Protein AF-0000000085146253 (afdb_homodimer)

InterPro domains:
  IPR004313 Acireductone dioxygenase ARD family [PF03079] (3-156)
  IPR004313 Acireductone dioxygenase ARD family [PTHR23418] (1-176)
  IPR004313 Acireductone dioxygenase ARD family [cd02232] (45-156)
  IPR011051 RmlC-like cupin domain superfamily [SSF51182] (4-164)
  IPR014710 RmlC-like jelly roll fold [G3DSA:2.60.120.10] (1-177)
  IPR027496 Acireductone dioxygenase, eukaryotes [MF_03154] (2-166)

Structure (mmCIF, N/CA/C/O backbone):
data_AF-0000000085146253-model_v1
#
loop_
_entity.id
_entity.type
_entity.pdbx_description
1 polymer 'Acireductone dioxygenase'
#
loop_
_atom_site.group_PDB
_atom_site.id
_atom_site.type_symbol
_atom_site.label_atom_id
_atom_site.label_alt_id
_atom_site.label_comp_id
_atom_site.label_asym_id
_atom_site.label_entity_id
_atom_site.label_seq_id
_atom_site.pdbx_PDB_ins_code
_atom_site.Cartn_x
_atom_site.Cartn_y
_atom_site.Cartn_z
_atom_site.occupancy
_atom_site.B_iso_or_equiv
_atom_site.auth_seq_id
_atom_site.auth_comp_id
_atom_site.auth_asym_id
_atom_site.auth_atom_id
_atom_site.pdbx_PDB_model_num
ATOM 1 N N . MET A 1 1 ? 8.477 6.461 15.703 1 86.81 1 MET A N 1
ATOM 2 C CA . MET A 1 1 ? 7.074 6.75 15.992 1 86.81 1 MET A CA 1
ATOM 3 C C . MET A 1 1 ? 6.781 8.234 15.836 1 86.81 1 MET A C 1
ATOM 5 O O . MET A 1 1 ? 7.684 9.07 15.961 1 86.81 1 MET A O 1
ATOM 9 N N . ILE A 1 2 ? 5.543 8.602 15.57 1 93.88 2 ILE A N 1
ATOM 10 C CA . ILE A 1 2 ? 5.102 9.969 15.336 1 93.88 2 ILE A CA 1
ATOM 11 C C . ILE A 1 2 ? 5.363 10.812 16.578 1 93.88 2 ILE A C 1
ATOM 13 O O . ILE A 1 2 ? 5.148 10.352 17.703 1 93.88 2 ILE A O 1
ATOM 17 N N . GLU A 1 3 ? 5.953 12 16.469 1 96.88 3 GLU A N 1
ATOM 18 C CA . GLU A 1 3 ? 6.141 12.969 17.547 1 96.88 3 GLU A CA 1
ATOM 19 C C . GLU A 1 3 ? 5.133 14.109 17.453 1 96.88 3 GLU A C 1
ATOM 21 O O . GLU A 1 3 ? 4.977 14.719 16.391 1 96.88 3 GLU A O 1
ATOM 26 N N . ILE A 1 4 ? 4.457 14.367 18.578 1 98.19 4 ILE A N 1
ATOM 27 C CA . ILE A 1 4 ? 3.445 15.422 18.609 1 98.19 4 ILE A CA 1
ATOM 28 C C . ILE A 1 4 ? 3.73 16.375 19.766 1 98.19 4 ILE A C 1
ATOM 30 O O . ILE A 1 4 ? 3.852 15.945 20.922 1 98.19 4 ILE A O 1
ATOM 34 N N . TYR A 1 5 ? 3.912 17.609 19.484 1 98.69 5 TYR A N 1
ATOM 35 C CA . TYR A 1 5 ? 4.219 18.609 20.5 1 98.69 5 TYR A CA 1
ATOM 36 C C . TYR A 1 5 ? 3.713 19.984 20.078 1 98.69 5 TYR A C 1
ATOM 38 O O . TYR A 1 5 ? 3.301 20.188 18.938 1 98.69 5 TYR A O 1
ATOM 46 N N . VAL A 1 6 ? 3.703 20.922 21 1 98.69 6 VAL A N 1
ATOM 47 C CA . VAL A 1 6 ? 3.295 22.297 20.703 1 98.69 6 VAL A CA 1
ATOM 48 C C . VAL A 1 6 ? 4.41 23.031 19.953 1 98.69 6 VAL A C 1
ATOM 50 O O . VAL A 1 6 ? 5.582 22.938 20.344 1 98.69 6 VAL A O 1
ATOM 53 N N . HIS A 1 7 ? 4.105 23.594 18.844 1 98.62 7 HIS A N 1
ATOM 54 C CA . HIS A 1 7 ? 5.035 24.359 18.031 1 98.62 7 HIS A CA 1
ATOM 55 C C . HIS A 1 7 ? 5.516 25.609 18.781 1 98.62 7 HIS A C 1
ATOM 57 O O . HIS A 1 7 ? 4.742 26.234 19.5 1 98.62 7 HIS A O 1
ATOM 63 N N . ASP A 1 8 ? 6.754 26.078 18.609 1 98.25 8 ASP A N 1
ATOM 64 C CA . ASP A 1 8 ? 7.324 27.188 19.375 1 98.25 8 ASP A CA 1
ATOM 65 C C . ASP A 1 8 ? 6.977 28.531 18.75 1 98.25 8 ASP A C 1
ATOM 67 O O . ASP A 1 8 ? 7.336 29.578 19.281 1 98.25 8 ASP A O 1
ATOM 71 N N . ASP A 1 9 ? 6.402 28.562 17.625 1 96.88 9 ASP A N 1
ATOM 72 C CA . ASP A 1 9 ? 5.879 29.719 16.906 1 96.88 9 ASP A CA 1
ATOM 73 C C . ASP A 1 9 ? 7 30.688 16.547 1 96.88 9 ASP A C 1
ATOM 75 O O . ASP A 1 9 ? 6.781 31.906 16.484 1 96.88 9 ASP A O 1
ATOM 79 N N . LYS A 1 10 ? 8.219 30.25 16.406 1 95.81 10 LYS A N 1
ATOM 80 C CA . LYS A 1 10 ? 9.312 31.094 15.93 1 95.81 10 LYS A CA 1
ATOM 81 C C . LYS A 1 10 ? 9.32 31.188 14.406 1 95.81 10 LYS A C 1
ATOM 83 O O . LYS A 1 10 ? 9.906 30.344 13.734 1 95.81 10 LYS A O 1
ATOM 88 N N . ASP A 1 11 ? 8.812 32.188 13.883 1 89.06 11 ASP A N 1
ATOM 89 C CA . ASP A 1 11 ? 8.562 32.312 12.453 1 89.06 11 ASP A CA 1
ATOM 90 C C . ASP A 1 11 ? 9.789 32.844 11.727 1 89.06 11 ASP A C 1
ATOM 92 O O . ASP A 1 11 ? 9.828 32.875 10.5 1 89.06 11 ASP A O 1
ATOM 96 N N . ASP A 1 12 ? 10.758 33.344 12.508 1 92.69 12 ASP A N 1
ATOM 97 C CA . ASP A 1 12 ? 11.977 33.875 11.914 1 92.69 12 ASP A CA 1
ATOM 98 C C . ASP A 1 12 ? 12.984 32.75 11.625 1 92.69 12 ASP A C 1
ATOM 100 O O . ASP A 1 12 ? 14.055 33 11.062 1 92.69 12 ASP A O 1
ATOM 104 N N . ILE A 1 13 ? 12.656 31.609 12.023 1 92.56 13 ILE A N 1
ATOM 105 C CA . ILE A 1 13 ? 13.492 30.422 11.82 1 92.56 13 ILE A CA 1
ATOM 106 C C . ILE A 1 13 ? 12.883 29.547 10.727 1 92.56 13 ILE A C 1
ATOM 108 O O . 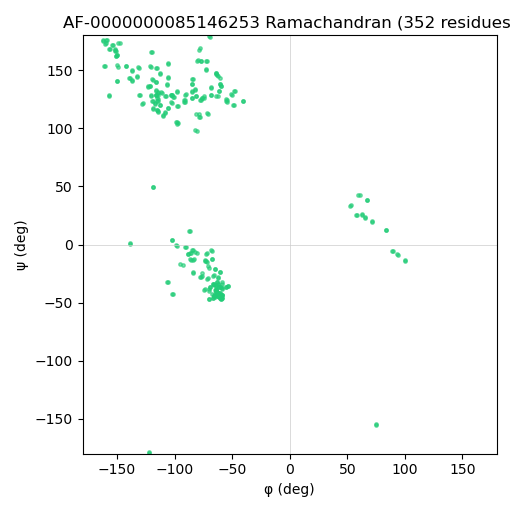ILE A 1 13 ? 11.664 29.469 10.586 1 92.56 13 ILE A O 1
ATOM 112 N N . ASP A 1 14 ? 13.742 28.938 9.938 1 96.94 14 ASP A N 1
ATOM 113 C CA . ASP A 1 14 ? 13.305 28 8.914 1 96.94 14 ASP A CA 1
ATOM 114 C C . ASP A 1 14 ? 12.18 27.109 9.438 1 96.94 14 ASP A C 1
ATOM 116 O O . ASP A 1 14 ? 12.328 26.469 10.477 1 96.94 14 ASP A O 1
ATOM 120 N N . PHE A 1 15 ? 11.016 27.125 8.719 1 97.75 15 PHE A N 1
ATOM 121 C CA . PHE A 1 15 ? 9.844 26.391 9.18 1 97.75 15 PHE A CA 1
ATOM 122 C C . PHE A 1 15 ? 10.078 24.891 9.102 1 97.75 15 PHE A C 1
ATOM 124 O O . PHE A 1 15 ? 9.273 24.094 9.594 1 97.75 15 PHE A O 1
ATOM 131 N N . ARG A 1 16 ? 11.195 24.469 8.57 1 98.12 16 ARG A N 1
ATOM 132 C CA . ARG A 1 16 ? 11.523 23.047 8.445 1 98.12 16 ARG A CA 1
ATOM 133 C C . ARG A 1 16 ? 12.281 22.547 9.672 1 98.12 16 ARG A C 1
ATOM 135 O O . ARG A 1 16 ? 12.633 21.375 9.758 1 98.12 16 ARG A O 1
ATOM 142 N N . GLN A 1 17 ? 12.523 23.453 10.531 1 98.19 17 GLN A N 1
ATOM 143 C CA . GLN A 1 17 ? 13.148 23.062 11.789 1 98.19 17 GLN A CA 1
ATOM 144 C C . GLN A 1 17 ? 12.133 22.438 12.742 1 98.19 17 GLN A C 1
ATOM 146 O O . GLN A 1 17 ? 10.922 22.516 12.5 1 98.19 17 GLN A O 1
ATOM 151 N N . SER A 1 18 ? 12.547 21.844 13.805 1 97.69 18 SER A N 1
ATOM 152 C CA . SER A 1 18 ? 11.68 21.094 14.711 1 97.69 18 SER A CA 1
ATOM 153 C C . SER A 1 18 ? 10.617 22 15.328 1 97.69 18 SER A C 1
ATOM 155 O O . SER A 1 18 ? 9.438 21.625 15.375 1 97.69 18 SER A O 1
ATOM 157 N N . HIS A 1 19 ? 10.992 23.188 15.766 1 98.25 19 HIS A N 1
ATOM 158 C CA . HIS A 1 19 ? 10.141 24.156 16.438 1 98.25 19 HIS A CA 1
ATOM 159 C C . HIS A 1 19 ? 9.438 23.516 17.641 1 98.25 19 HIS A C 1
ATOM 161 O O . HIS A 1 19 ? 8.25 23.766 17.875 1 98.25 19 HIS A O 1
ATOM 167 N N . ASN A 1 20 ? 10.125 22.594 18.281 1 98.19 20 ASN A N 1
ATOM 168 C CA . ASN A 1 20 ? 9.617 21.938 19.484 1 98.19 20 ASN A CA 1
ATOM 169 C C . ASN A 1 20 ? 9.633 22.891 20.672 1 98.19 20 ASN A C 1
ATOM 171 O O . ASN A 1 20 ? 10.695 23.266 21.156 1 98.19 20 ASN A O 1
ATOM 175 N N . SER A 1 21 ? 8.516 23.281 21.188 1 98.25 21 SER A N 1
ATOM 176 C CA . SER A 1 21 ? 8.406 24.219 22.297 1 98.25 21 SER A CA 1
ATOM 177 C C . SER A 1 21 ? 8.805 23.562 23.609 1 98.25 21 SER A C 1
ATOM 179 O O . SER A 1 21 ? 9.016 24.25 24.609 1 98.25 21 SER A O 1
ATOM 181 N N . GLY A 1 22 ? 8.898 22.219 23.625 1 97.88 22 GLY A N 1
ATOM 182 C CA . GLY A 1 22 ? 9.125 21.469 24.859 1 97.88 22 GLY A CA 1
ATOM 183 C C . GLY A 1 22 ? 7.84 21.078 25.562 1 97.88 22 GLY A C 1
ATOM 184 O O . GLY A 1 22 ? 7.867 20.359 26.562 1 97.88 22 GLY A O 1
ATOM 185 N N . VAL A 1 23 ? 6.719 21.531 25.078 1 97.88 23 VAL A N 1
ATOM 186 C CA . VAL A 1 23 ? 5.426 21.219 25.672 1 97.88 23 VAL A CA 1
ATOM 187 C C . VAL A 1 23 ? 4.777 20.047 24.938 1 97.88 23 VAL A C 1
ATOM 189 O O . VAL A 1 23 ? 4.52 20.141 23.734 1 97.88 23 VAL A O 1
ATOM 192 N N . SER A 1 24 ? 4.531 18.984 25.625 1 97.19 24 SER A N 1
ATOM 193 C CA . SER A 1 24 ? 3.891 17.812 25.031 1 97.19 24 SER A CA 1
ATOM 194 C C . SER A 1 24 ? 2.389 18.031 24.875 1 97.19 24 SER A C 1
ATOM 196 O O . SER A 1 24 ? 1.812 18.922 25.484 1 97.19 24 SER A O 1
ATOM 198 N N . VAL A 1 25 ? 1.849 17.328 24.047 1 97.75 25 VAL A N 1
ATOM 199 C CA . VAL A 1 25 ? 0.403 17.312 23.844 1 97.75 25 VAL A CA 1
ATOM 200 C C . VAL A 1 25 ? -0.177 16 24.375 1 97.75 25 VAL A C 1
ATOM 202 O O . VAL A 1 25 ? 0.27 14.914 24 1 97.75 25 VAL A O 1
ATOM 205 N N . SER A 1 26 ? -1.157 16.062 25.203 1 96.38 26 SER A N 1
ATOM 206 C CA . SER A 1 26 ? -1.734 14.859 25.781 1 96.38 26 SER A CA 1
ATOM 207 C C . SER A 1 26 ? -2.555 14.086 24.766 1 96.38 26 SER A C 1
ATOM 209 O O . SER A 1 26 ? -3.096 14.664 23.828 1 96.38 26 SER A O 1
ATOM 211 N N . PRO A 1 27 ? -2.621 12.75 24.953 1 95.56 27 PRO A N 1
ATOM 212 C CA . PRO A 1 27 ? -3.484 11.961 24.078 1 95.56 27 PRO A CA 1
ATOM 213 C C . PRO A 1 27 ? -4.93 12.453 24.062 1 95.56 27 PRO A C 1
ATOM 215 O O . PRO A 1 27 ? -5.602 12.391 23.031 1 95.56 27 PRO A O 1
ATOM 218 N N . GLU A 1 28 ? -5.387 12.898 25.219 1 96 28 GLU A N 1
ATOM 219 C CA . GLU A 1 28 ? -6.75 13.414 25.312 1 96 28 GLU A CA 1
ATOM 220 C C . GLU A 1 28 ? -6.938 14.633 24.406 1 96 28 GLU A C 1
ATOM 222 O O . GLU A 1 28 ? -7.969 14.766 23.75 1 96 28 GLU A O 1
ATOM 227 N N . ARG A 1 29 ? -5.965 15.523 24.422 1 96.69 29 ARG A N 1
ATOM 228 C CA . ARG A 1 29 ? -6.012 16.719 23.578 1 96.69 29 ARG A CA 1
ATOM 229 C C . ARG A 1 29 ? -5.996 16.344 22.094 1 96.69 29 ARG A C 1
ATOM 231 O O . ARG A 1 29 ? -6.754 16.906 21.297 1 96.69 29 ARG A O 1
ATOM 238 N N . ILE A 1 30 ? -5.195 15.375 21.75 1 96.5 30 ILE A N 1
ATOM 239 C CA . ILE A 1 30 ? -5.102 14.898 20.391 1 96.5 30 ILE A CA 1
ATOM 240 C C . ILE A 1 30 ? -6.457 14.344 19.938 1 96.5 30 ILE A C 1
ATOM 242 O O . ILE A 1 30 ? -6.957 14.711 18.875 1 96.5 30 ILE A O 1
ATOM 246 N N . THR A 1 31 ? -7.047 13.602 20.781 1 95.69 31 THR A N 1
ATOM 247 C CA . THR A 1 31 ? -8.336 12.992 20.484 1 95.69 31 THR A CA 1
ATOM 248 C C . THR A 1 31 ? -9.43 14.055 20.375 1 95.69 31 THR A C 1
ATOM 250 O O . THR A 1 31 ? -10.281 13.992 19.484 1 95.69 31 THR A O 1
ATOM 253 N N . LYS A 1 32 ? -9.383 14.969 21.266 1 96.5 32 LYS A N 1
ATOM 254 C CA . LYS A 1 32 ? -10.367 16.047 21.281 1 96.5 32 LYS A CA 1
ATOM 255 C C . LYS A 1 32 ? -10.328 16.828 19.969 1 96.5 32 LYS A C 1
ATOM 257 O O . LYS A 1 32 ? -11.367 17.281 19.484 1 96.5 32 LYS A O 1
ATOM 262 N N . LEU A 1 33 ? -9.188 16.953 19.391 1 97.5 33 LEU A N 1
ATOM 263 C CA . LEU A 1 33 ? -9.016 17.703 18.156 1 97.5 33 LEU A CA 1
ATOM 264 C C . LEU A 1 33 ? -9.422 16.859 16.953 1 97.5 33 LEU A C 1
ATOM 266 O O . LEU A 1 33 ? -9.43 17.359 15.82 1 97.5 33 LEU A O 1
ATOM 270 N N . GLY A 1 34 ? -9.711 15.586 17.156 1 97 34 GLY A N 1
ATOM 271 C CA . GLY A 1 34 ? -10.133 14.703 16.078 1 97 34 GLY A CA 1
ATOM 272 C C . GLY A 1 34 ? -8.977 14.117 15.305 1 97 34 GLY A C 1
ATOM 273 O O . GLY A 1 34 ? -9.172 13.586 14.203 1 97 34 GLY A O 1
ATOM 274 N N . ILE A 1 35 ? -7.82 14.266 15.836 1 97.25 35 ILE A N 1
ATOM 275 C CA . ILE A 1 35 ? -6.621 13.766 15.18 1 97.25 35 ILE A CA 1
ATOM 276 C C . ILE A 1 35 ? -6.422 12.289 15.523 1 97.25 35 ILE A C 1
ATOM 278 O O . ILE A 1 35 ? -6.582 11.883 16.672 1 97.25 35 ILE A O 1
ATOM 282 N N . ILE A 1 36 ? -6.168 11.492 14.555 1 96.19 36 ILE A N 1
ATOM 283 C CA . ILE A 1 36 ? -5.789 10.094 14.742 1 96.19 36 ILE A CA 1
ATOM 284 C C . ILE A 1 36 ? -4.348 9.883 14.297 1 96.19 36 ILE A C 1
ATOM 286 O O . ILE A 1 36 ? -3.988 10.211 13.164 1 96.19 36 ILE A O 1
ATOM 290 N N . ALA A 1 37 ? -3.535 9.461 15.195 1 96.5 37 ALA A N 1
ATOM 291 C CA . ALA A 1 37 ? -2.123 9.203 14.922 1 96.5 37 ALA A CA 1
ATOM 292 C C . ALA A 1 37 ? -1.751 7.762 15.258 1 96.5 37 ALA A C 1
ATOM 294 O O . ALA A 1 37 ? -2.205 7.215 16.266 1 96.5 37 ALA A O 1
ATOM 295 N N . GLY A 1 38 ? -0.975 7.133 14.352 1 94.5 38 GLY A N 1
ATOM 296 C CA . GLY A 1 38 ? -0.549 5.766 14.602 1 94.5 38 GLY A CA 1
ATOM 297 C C . GLY A 1 38 ? 0.709 5.383 13.844 1 94.5 38 GLY A C 1
ATOM 298 O O . GLY A 1 38 ? 1.233 6.18 13.062 1 94.5 38 GLY A O 1
ATOM 299 N N . HIS A 1 39 ? 1.275 4.262 14.195 1 95.94 39 HIS A N 1
ATOM 300 C CA . HIS A 1 39 ? 2.418 3.662 13.508 1 95.94 39 HIS A CA 1
ATOM 301 C C . HIS A 1 39 ? 2.066 2.289 12.945 1 95.94 39 HIS A C 1
ATOM 303 O O . HIS A 1 39 ? 1.653 1.396 13.695 1 95.94 39 HIS A O 1
ATOM 309 N N . TYR A 1 40 ? 2.141 2.232 11.68 1 92.94 40 TYR A N 1
ATOM 310 C CA . TYR A 1 40 ? 1.808 0.989 10.992 1 92.94 40 TYR A CA 1
ATOM 311 C C . TYR A 1 40 ? 3.033 0.402 10.305 1 92.94 40 TYR A C 1
ATOM 313 O O . TYR A 1 40 ? 3.697 1.083 9.516 1 92.94 40 TYR A O 1
ATOM 321 N N . ARG A 1 41 ? 3.303 -0.859 10.5 1 84.38 41 ARG A N 1
ATOM 322 C CA . ARG A 1 41 ? 4.52 -1.499 10.016 1 84.38 41 ARG A CA 1
ATOM 323 C C . ARG A 1 41 ? 4.367 -1.938 8.562 1 84.38 41 ARG A C 1
ATOM 325 O O . ARG A 1 41 ? 5.359 -2.133 7.855 1 84.38 41 ARG A O 1
ATOM 332 N N . SER A 1 42 ? 3.066 -2.111 8.25 1 87.5 42 SER A N 1
ATOM 333 C CA . SER A 1 42 ? 2.854 -2.648 6.906 1 87.5 42 SER A CA 1
ATOM 334 C C . SER A 1 42 ? 1.706 -1.932 6.203 1 87.5 42 SER A C 1
ATOM 336 O O . SER A 1 42 ? 0.762 -1.474 6.848 1 87.5 42 SER A O 1
ATOM 338 N N . ILE A 1 43 ? 1.854 -1.887 4.91 1 91.38 43 ILE A N 1
ATOM 339 C CA . ILE A 1 43 ? 0.808 -1.287 4.09 1 91.38 43 ILE A CA 1
ATOM 340 C C . ILE A 1 43 ? -0.5 -2.051 4.281 1 91.38 43 ILE A C 1
ATOM 342 O O . ILE A 1 43 ? -1.584 -1.499 4.074 1 91.38 43 ILE A O 1
ATOM 346 N N . CYS A 1 44 ? -0.426 -3.285 4.684 1 91.75 44 CYS A N 1
ATOM 347 C CA . CYS A 1 44 ? -1.622 -4.094 4.891 1 91.75 44 CYS A CA 1
ATOM 348 C C . CYS A 1 44 ? -2.477 -3.525 6.016 1 91.75 44 CYS A C 1
ATOM 350 O O . CYS A 1 44 ? -3.705 -3.52 5.93 1 91.75 44 CYS A O 1
ATOM 352 N N . GLU A 1 45 ? -1.788 -3.082 7.059 1 92.56 45 GLU A N 1
ATOM 353 C CA . GLU A 1 45 ? -2.52 -2.451 8.156 1 92.56 45 GLU A CA 1
ATOM 354 C C . GLU A 1 45 ? -3.193 -1.161 7.695 1 92.56 45 GLU A C 1
ATOM 356 O O . GLU A 1 45 ? -4.324 -0.872 8.086 1 92.56 45 GLU A O 1
ATOM 361 N N . VAL A 1 46 ? -2.5 -0.425 6.867 1 93.88 46 VAL A N 1
ATOM 362 C CA . VAL A 1 46 ? -3.033 0.82 6.324 1 93.88 46 VAL A CA 1
ATOM 363 C C . VAL A 1 46 ? -4.234 0.521 5.43 1 93.88 46 VAL A C 1
ATOM 365 O O . VAL A 1 46 ? -5.258 1.205 5.504 1 93.88 46 VAL A O 1
ATOM 368 N N . ASN A 1 47 ? -4.086 -0.48 4.613 1 91.69 47 ASN A N 1
ATOM 369 C CA . ASN A 1 47 ? -5.184 -0.882 3.742 1 91.69 47 ASN A CA 1
ATOM 370 C C . ASN A 1 47 ? -6.414 -1.306 4.543 1 91.69 47 ASN A C 1
ATOM 372 O O . ASN A 1 47 ? -7.543 -1.017 4.152 1 91.69 47 ASN A O 1
ATOM 376 N N . ASN A 1 48 ? -6.195 -2.043 5.605 1 90.25 48 ASN A N 1
ATOM 377 C CA . ASN A 1 48 ? -7.301 -2.43 6.473 1 90.25 48 ASN A CA 1
ATOM 378 C C . ASN A 1 48 ? -8.016 -1.21 7.047 1 90.25 48 ASN A C 1
ATOM 380 O O . ASN A 1 48 ? -9.25 -1.146 7.039 1 90.25 48 ASN A O 1
ATOM 384 N N . LEU A 1 49 ? -7.234 -0.299 7.531 1 92.5 49 LEU A N 1
ATOM 385 C CA . LEU A 1 49 ? -7.789 0.946 8.055 1 92.5 49 LEU A CA 1
ATOM 386 C C . LEU A 1 49 ? -8.57 1.689 6.973 1 92.5 49 LEU A C 1
ATOM 388 O O . LEU A 1 49 ? -9.656 2.207 7.23 1 92.5 49 LEU A O 1
ATOM 392 N N . ALA A 1 50 ? -7.996 1.785 5.766 1 90.56 50 ALA A N 1
ATOM 393 C CA . ALA A 1 50 ? -8.625 2.467 4.641 1 90.56 50 ALA A CA 1
ATOM 394 C C . ALA A 1 50 ? -9.977 1.845 4.309 1 90.56 50 ALA A C 1
ATOM 396 O O . ALA A 1 50 ? -10.953 2.559 4.051 1 90.56 50 ALA A O 1
ATOM 397 N N . SER A 1 51 ? -9.984 0.555 4.324 1 88.06 51 SER A N 1
ATOM 398 C CA . SER A 1 51 ? -11.234 -0.149 4.055 1 88.06 51 SER A CA 1
ATOM 399 C C . SER A 1 51 ? -12.273 0.135 5.129 1 88.06 51 SER A C 1
ATOM 401 O O . SER A 1 51 ? -13.438 0.409 4.82 1 88.06 51 SER A O 1
ATOM 403 N N . GLU A 1 52 ? -11.859 0.118 6.371 1 90.75 52 GLU A N 1
ATOM 404 C CA . GLU A 1 52 ? -12.75 0.355 7.504 1 90.75 52 GLU A CA 1
ATOM 405 C C . GLU A 1 52 ? -13.352 1.758 7.449 1 90.75 52 GLU A C 1
ATOM 407 O O . GLU A 1 52 ? -14.508 1.96 7.828 1 90.75 52 GLU A O 1
ATOM 412 N N . ARG A 1 53 ? -12.57 2.711 6.941 1 91.81 53 ARG A N 1
ATOM 413 C CA . ARG A 1 53 ? -13 4.105 6.945 1 91.81 53 ARG A CA 1
ATOM 414 C C . ARG A 1 53 ? -13.5 4.527 5.566 1 91.81 53 ARG A C 1
ATOM 416 O O . ARG A 1 53 ? -13.742 5.711 5.324 1 91.81 53 ARG A O 1
ATOM 423 N N . ASN A 1 54 ? -13.539 3.553 4.633 1 90.25 54 ASN A N 1
ATOM 424 C CA . ASN A 1 54 ? -14.125 3.73 3.309 1 90.25 54 ASN A CA 1
ATOM 425 C C . ASN A 1 54 ? -13.32 4.723 2.473 1 90.25 54 ASN A C 1
ATOM 427 O O . ASN A 1 54 ? -13.891 5.609 1.834 1 90.25 54 ASN A O 1
ATOM 431 N N . TYR A 1 55 ? -11.977 4.652 2.629 1 89.88 55 TYR A N 1
ATOM 432 C CA . TYR A 1 55 ? -11.125 5.363 1.686 1 89.88 55 TYR A CA 1
ATOM 433 C C . TYR A 1 55 ? -11.086 4.652 0.339 1 89.88 55 TYR A C 1
ATOM 435 O O . TYR A 1 55 ? -10.688 3.488 0.257 1 89.88 55 TYR A O 1
ATOM 443 N N . LYS A 1 56 ? -11.383 5.328 -0.727 1 83.88 56 LYS A N 1
ATOM 444 C CA . LYS A 1 56 ? -11.586 4.688 -2.023 1 83.88 56 LYS A CA 1
ATOM 445 C C . LYS A 1 56 ? -10.391 4.93 -2.947 1 83.88 56 LYS A C 1
ATOM 447 O O . LYS A 1 56 ? -10.133 4.133 -3.852 1 83.88 56 LYS A O 1
ATOM 452 N N . ASN A 1 57 ? -9.836 6.098 -2.723 1 88.06 57 ASN A N 1
ATOM 453 C CA . ASN A 1 57 ? -8.75 6.488 -3.619 1 88.06 57 ASN A CA 1
ATOM 454 C C . ASN A 1 57 ? -7.449 6.734 -2.855 1 88.06 57 ASN A C 1
ATOM 456 O O . ASN A 1 57 ? -7.473 6.965 -1.645 1 88.06 57 ASN A O 1
ATOM 460 N N . ARG A 1 58 ? -6.395 6.543 -3.551 1 90.94 58 ARG A N 1
ATOM 461 C CA . ARG A 1 58 ? -5.082 6.812 -2.973 1 90.94 58 ARG A CA 1
ATOM 462 C C . ARG A 1 58 ? -4.094 7.258 -4.043 1 90.94 58 ARG A C 1
ATOM 464 O O . ARG A 1 58 ? -4.293 6.992 -5.23 1 90.94 58 ARG A O 1
ATOM 471 N N . ASP A 1 59 ? -3.197 7.969 -3.629 1 90.94 59 ASP A N 1
ATOM 472 C CA . ASP A 1 59 ? -2.037 8.281 -4.461 1 90.94 59 ASP A CA 1
ATOM 473 C C . ASP A 1 59 ? -0.783 8.453 -3.607 1 90.94 59 ASP A C 1
ATOM 475 O O . ASP A 1 59 ? -0.82 8.258 -2.391 1 90.94 59 ASP A O 1
ATOM 479 N N . CYS A 1 60 ? 0.349 8.609 -4.34 1 93.56 60 CYS A N 1
ATOM 480 C CA . CYS A 1 60 ? 1.613 8.836 -3.648 1 93.56 60 CYS A CA 1
ATOM 481 C C . CYS A 1 60 ? 2.182 10.211 -3.99 1 93.56 60 CYS A C 1
ATOM 483 O O . CYS A 1 60 ? 2.145 10.633 -5.148 1 93.56 60 CYS A O 1
ATOM 485 N N . ILE A 1 61 ? 2.568 10.852 -2.986 1 93.12 61 ILE A N 1
ATOM 486 C CA . ILE A 1 61 ? 3.252 12.117 -3.207 1 93.12 61 ILE A CA 1
ATOM 487 C C . ILE A 1 61 ? 4.719 11.992 -2.801 1 93.12 61 ILE A C 1
ATOM 489 O O . ILE A 1 61 ? 5.039 11.359 -1.791 1 93.12 61 ILE A O 1
ATOM 493 N N . THR A 1 62 ? 5.598 12.406 -3.617 1 94.12 62 THR A N 1
ATOM 494 C CA . THR A 1 62 ? 7.023 12.5 -3.326 1 94.12 62 THR A CA 1
ATOM 495 C C . THR A 1 62 ? 7.492 13.953 -3.402 1 94.12 62 THR A C 1
ATOM 497 O O . THR A 1 62 ? 7.305 14.617 -4.422 1 94.12 62 THR A O 1
ATOM 500 N N . LEU A 1 63 ? 8 14.414 -2.355 1 96.25 63 LEU A N 1
ATOM 501 C CA . LEU A 1 63 ? 8.578 15.75 -2.33 1 96.25 63 LEU A CA 1
ATOM 502 C C . LEU A 1 63 ? 10.078 15.695 -2.082 1 96.25 63 LEU A C 1
ATOM 504 O O . LEU A 1 63 ? 10.523 15.148 -1.071 1 96.25 63 LEU A O 1
ATOM 508 N N . ASN A 1 64 ? 10.789 16.078 -2.939 1 96.31 64 ASN A N 1
ATOM 509 C CA . ASN A 1 64 ? 12.234 16.281 -2.855 1 96.31 64 ASN A CA 1
ATOM 510 C C . ASN A 1 64 ? 12.727 17.25 -3.936 1 96.31 64 ASN A C 1
ATOM 512 O O . ASN A 1 64 ? 11.945 17.688 -4.777 1 96.31 64 ASN A O 1
ATOM 516 N N . VAL A 1 65 ? 13.945 17.547 -3.898 1 94.81 65 VAL A N 1
ATOM 517 C CA . VAL A 1 65 ? 14.484 18.516 -4.832 1 94.81 65 VAL A CA 1
ATOM 518 C C . VAL A 1 65 ? 14.406 17.984 -6.258 1 94.81 65 VAL A C 1
ATOM 520 O O . VAL A 1 65 ? 14.141 18.734 -7.199 1 94.81 65 VAL A O 1
ATOM 523 N N . GLU A 1 66 ? 14.57 16.688 -6.453 1 93.25 66 GLU A N 1
ATOM 524 C CA . GLU A 1 66 ? 14.555 16.078 -7.777 1 93.25 66 GLU A CA 1
ATOM 525 C C . GLU A 1 66 ? 13.18 16.203 -8.43 1 93.25 66 GLU A C 1
ATOM 527 O O . GLU A 1 66 ? 13.078 16.391 -9.641 1 93.25 66 GLU A O 1
ATOM 532 N N . THR A 1 67 ? 12.148 16.047 -7.629 1 91.62 67 THR A N 1
ATOM 533 C CA . THR A 1 67 ? 10.789 16.141 -8.148 1 91.62 67 THR A CA 1
ATOM 534 C C . THR A 1 67 ? 10.469 17.562 -8.602 1 91.62 67 THR A C 1
ATOM 536 O O . THR A 1 67 ? 9.477 17.797 -9.289 1 91.62 67 THR A O 1
ATOM 539 N N . PHE A 1 68 ? 11.328 18.438 -8.227 1 93.06 68 PHE A N 1
ATOM 540 C CA . PHE A 1 68 ? 11.141 19.828 -8.602 1 93.06 68 PHE A CA 1
ATOM 541 C C . PHE A 1 68 ? 12.305 20.328 -9.453 1 93.06 68 PHE A C 1
ATOM 543 O O . PHE A 1 68 ? 12.883 21.375 -9.18 1 93.06 68 PHE A O 1
ATOM 550 N N . ASN A 1 69 ? 12.641 19.531 -10.484 1 91.62 69 ASN A N 1
ATOM 551 C CA . ASN A 1 69 ? 13.641 19.828 -11.5 1 91.62 69 ASN A CA 1
ATOM 552 C C . ASN A 1 69 ? 15.008 20.078 -10.883 1 91.62 69 ASN A C 1
ATOM 554 O O . ASN A 1 69 ? 15.773 20.922 -11.375 1 91.62 69 ASN A O 1
ATOM 558 N N . ASN A 1 70 ? 15.211 19.531 -9.766 1 91.75 70 ASN A N 1
ATOM 559 C CA . ASN A 1 70 ? 16.484 19.641 -9.055 1 91.75 70 ASN A CA 1
ATOM 560 C C . ASN A 1 70 ? 16.766 21.078 -8.625 1 91.75 70 ASN A C 1
ATOM 562 O O . ASN A 1 70 ? 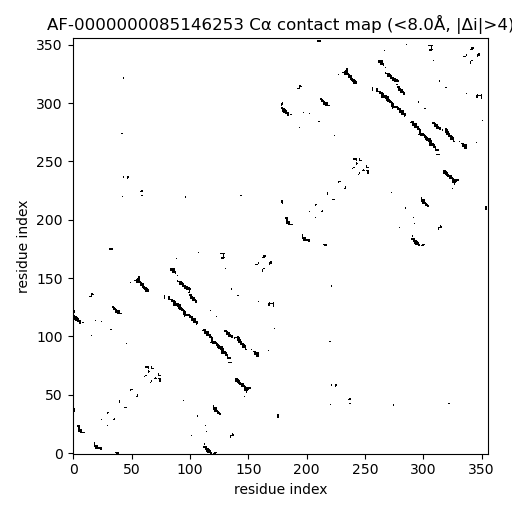17.922 21.5 -8.586 1 91.75 70 ASN A O 1
ATOM 566 N N . GLU A 1 71 ? 15.734 21.875 -8.5 1 93.19 71 GLU A N 1
ATOM 567 C CA . GLU A 1 71 ? 15.852 23.25 -8.031 1 93.19 71 GLU A CA 1
ATOM 568 C C . GLU A 1 71 ? 15.258 23.422 -6.637 1 93.19 71 GLU A C 1
ATOM 570 O O . GLU A 1 71 ? 14.039 23.391 -6.469 1 93.19 71 GLU A O 1
ATOM 575 N N . GLU A 1 72 ? 16.078 23.641 -5.738 1 93.12 72 GLU A N 1
ATOM 576 C CA . GLU A 1 72 ? 15.656 23.797 -4.348 1 93.12 72 GLU A CA 1
ATOM 577 C C . GLU A 1 72 ? 14.664 24.938 -4.191 1 93.12 72 GLU A C 1
ATOM 579 O O . GLU A 1 72 ? 13.742 24.859 -3.379 1 93.12 72 GLU A O 1
ATOM 584 N N . ALA A 1 73 ? 14.891 25.969 -4.941 1 94.81 73 ALA A N 1
ATOM 585 C CA . ALA A 1 73 ? 14.008 27.125 -4.867 1 94.81 73 ALA A CA 1
ATOM 586 C C . ALA A 1 73 ? 12.578 26.766 -5.234 1 94.81 73 ALA A C 1
ATOM 588 O O . ALA A 1 73 ? 11.625 27.297 -4.656 1 94.81 73 ALA A O 1
ATOM 589 N N . GLN A 1 74 ? 12.438 25.906 -6.156 1 95.75 74 GLN A N 1
ATOM 590 C CA . GLN A 1 74 ? 11.102 25.469 -6.559 1 95.75 74 GLN A CA 1
ATOM 591 C C . GLN A 1 74 ? 10.453 24.609 -5.469 1 95.75 74 GLN A C 1
ATOM 593 O O . GLN A 1 74 ? 9.25 24.734 -5.219 1 95.75 74 GLN A O 1
ATOM 598 N N . LEU A 1 75 ? 11.242 23.797 -4.852 1 96.69 75 LEU A N 1
ATOM 599 C CA . LEU A 1 75 ? 10.75 23.016 -3.725 1 96.69 75 LEU A CA 1
ATOM 600 C C . LEU A 1 75 ? 10.289 23.938 -2.594 1 96.69 75 LEU A C 1
ATOM 602 O O . LEU A 1 75 ? 9.188 23.766 -2.061 1 96.69 75 LEU A O 1
ATOM 606 N N . LEU A 1 76 ? 11.102 24.922 -2.314 1 95.88 76 LEU A N 1
ATOM 607 C CA . LEU A 1 76 ? 10.781 25.844 -1.234 1 95.88 76 LEU A CA 1
ATOM 608 C C . LEU A 1 76 ? 9.516 26.625 -1.553 1 95.88 76 LEU A C 1
ATOM 610 O O . LEU A 1 76 ? 8.703 26.891 -0.663 1 95.88 76 LEU A O 1
ATOM 614 N N . ALA A 1 77 ? 9.344 27.016 -2.783 1 96.62 77 ALA A N 1
ATOM 615 C CA . ALA A 1 77 ? 8.125 27.703 -3.197 1 96.62 77 ALA A CA 1
ATOM 616 C C . ALA A 1 77 ? 6.895 26.844 -2.945 1 96.62 77 ALA A C 1
ATOM 618 O O . ALA A 1 77 ? 5.875 27.328 -2.459 1 96.62 77 ALA A O 1
ATOM 619 N N . LYS A 1 78 ? 6.973 25.609 -3.312 1 96.25 78 LYS A N 1
ATOM 620 C CA . LYS A 1 78 ? 5.871 24.672 -3.072 1 96.25 78 LYS A CA 1
ATOM 621 C C . LYS A 1 78 ? 5.613 24.5 -1.577 1 96.25 78 LYS A C 1
ATOM 623 O O . LYS A 1 78 ? 4.461 24.5 -1.137 1 96.25 78 LYS A O 1
ATOM 628 N N . LEU A 1 79 ? 6.684 24.406 -0.809 1 97.31 79 LEU A N 1
ATOM 629 C CA . LEU A 1 79 ? 6.539 24.25 0.634 1 97.31 79 LEU A CA 1
ATOM 630 C C . LEU A 1 79 ? 5.875 25.469 1.252 1 97.31 79 LEU A C 1
ATOM 632 O O . LEU A 1 79 ? 5.117 25.344 2.215 1 97.31 79 LEU A O 1
ATOM 636 N N . ASN A 1 80 ? 6.207 26.609 0.696 1 97.12 80 ASN A N 1
ATOM 637 C CA . ASN A 1 80 ? 5.562 27.828 1.183 1 97.12 80 ASN A CA 1
ATOM 638 C C . ASN A 1 80 ? 4.051 27.781 0.982 1 97.12 80 ASN A C 1
ATOM 640 O O . ASN A 1 80 ? 3.291 28.234 1.835 1 97.12 80 ASN A O 1
ATOM 644 N N . ILE A 1 81 ? 3.68 27.219 -0.083 1 96.5 81 ILE A N 1
ATOM 645 C CA . ILE A 1 81 ? 2.252 27.062 -0.344 1 96.5 81 ILE A CA 1
ATOM 646 C C . ILE A 1 81 ? 1.641 26.094 0.668 1 96.5 81 ILE A C 1
ATOM 648 O O . ILE A 1 81 ? 0.604 26.391 1.269 1 96.5 81 ILE A O 1
ATOM 652 N N . PHE A 1 82 ? 2.316 24.984 0.887 1 96.75 82 PHE A N 1
ATOM 653 C CA . PHE A 1 82 ? 1.829 23.969 1.814 1 96.75 82 PHE A CA 1
ATOM 654 C C . PHE A 1 82 ? 1.824 24.5 3.244 1 96.75 82 PHE A C 1
ATOM 656 O O . PHE A 1 82 ? 1.028 24.062 4.074 1 96.75 82 PHE A O 1
ATOM 663 N N . TYR A 1 83 ? 2.705 25.469 3.52 1 97.94 83 TYR A N 1
ATOM 664 C CA . TYR A 1 83 ? 2.889 25.969 4.879 1 97.94 83 TYR A CA 1
ATOM 665 C C . TYR A 1 83 ? 1.918 27.109 5.18 1 97.94 83 TYR A C 1
ATOM 667 O O . TYR A 1 83 ? 1.827 27.562 6.32 1 97.94 83 TYR A O 1
ATOM 675 N N . GLU A 1 84 ? 1.217 27.547 4.137 1 97.69 84 GLU A N 1
ATOM 676 C CA . GLU A 1 84 ? 0.116 28.469 4.383 1 97.69 84 GLU A CA 1
ATOM 677 C C . GLU A 1 84 ? -1.03 27.781 5.121 1 97.69 84 GLU A C 1
ATOM 679 O O . GLU A 1 84 ? -1.434 26.688 4.758 1 97.69 84 GLU A O 1
ATOM 684 N N . GLU A 1 85 ? -1.471 28.375 6.184 1 98.25 85 GLU A N 1
ATOM 685 C CA . GLU A 1 85 ? -2.594 27.844 6.941 1 98.25 85 GLU A CA 1
ATOM 686 C C . GLU A 1 85 ? -3.816 27.641 6.051 1 98.25 85 GLU A C 1
ATOM 688 O O . GLU A 1 85 ? -4.277 28.578 5.398 1 98.25 85 GLU A O 1
ATOM 693 N N . HIS A 1 86 ? -4.328 26.422 6 1 98.31 86 HIS A N 1
ATOM 694 C CA . HIS A 1 86 ? -5.461 26.109 5.137 1 98.31 86 HIS A CA 1
ATOM 695 C C . HIS A 1 86 ? -6.289 24.969 5.719 1 98.31 86 HIS A C 1
ATOM 697 O O . HIS A 1 86 ? -5.918 24.375 6.734 1 98.31 86 HIS A O 1
ATOM 703 N N . LEU A 1 87 ? -7.445 24.734 5.234 1 97.69 87 LEU A N 1
ATOM 704 C CA . LEU A 1 87 ? -8.258 23.562 5.59 1 97.69 87 LEU A CA 1
ATOM 705 C C . LEU A 1 87 ? -8.789 22.875 4.336 1 97.69 87 LEU A C 1
ATOM 707 O O . LEU A 1 87 ? -8.75 23.438 3.244 1 97.69 87 LEU A O 1
ATOM 711 N N . HIS A 1 88 ? -9.039 21.594 4.391 1 95.25 88 HIS A N 1
ATOM 712 C CA . HIS A 1 88 ? -9.734 20.812 3.373 1 95.25 88 HIS A CA 1
ATOM 713 C C . HIS A 1 88 ? -11.148 20.453 3.822 1 95.25 88 HIS A C 1
ATOM 715 O O . HIS A 1 88 ? -11.43 20.422 5.02 1 95.25 88 HIS A O 1
ATOM 721 N N . GLU A 1 89 ? -11.961 20.234 2.885 1 93.56 89 GLU A N 1
ATOM 722 C CA . GLU A 1 89 ? -13.344 19.891 3.186 1 93.56 89 GLU A CA 1
ATOM 723 C C . GLU A 1 89 ? -13.484 18.391 3.486 1 93.56 89 GLU A C 1
ATOM 725 O O . GLU A 1 89 ? -14.523 17.953 3.979 1 93.56 89 GLU A O 1
ATOM 730 N N . ASP A 1 90 ? -12.484 17.656 3.189 1 92.44 90 ASP A N 1
ATOM 731 C CA . ASP A 1 90 ? -12.453 16.234 3.502 1 92.44 90 ASP A CA 1
ATOM 732 C C . ASP A 1 90 ? -11.344 15.914 4.504 1 92.44 90 ASP A C 1
ATOM 734 O O . ASP A 1 90 ? -10.344 16.625 4.578 1 92.44 90 ASP A O 1
ATOM 738 N N . GLU A 1 91 ? -11.609 14.836 5.266 1 92.81 91 GLU A N 1
ATOM 739 C CA . GLU A 1 91 ? -10.547 14.328 6.125 1 92.81 91 GLU A CA 1
ATOM 740 C C . GLU A 1 91 ? -9.344 13.867 5.301 1 92.81 91 GLU A C 1
ATOM 742 O O . GLU A 1 91 ? -9.5 13.445 4.152 1 92.81 91 GLU A O 1
ATOM 747 N N . GLU A 1 92 ? -8.227 14.078 5.855 1 88.44 92 GLU A N 1
ATOM 748 C CA . GLU A 1 92 ? -6.992 13.695 5.176 1 88.44 92 GLU A CA 1
ATOM 749 C C . GLU A 1 92 ? -6.25 12.609 5.953 1 88.44 92 GLU A C 1
ATOM 751 O O . GLU A 1 92 ? -6.086 12.711 7.168 1 88.44 92 GLU A O 1
ATOM 756 N N . ILE A 1 93 ? -5.883 11.547 5.305 1 91.94 93 ILE A N 1
ATOM 757 C CA . ILE A 1 93 ? -5.02 10.508 5.852 1 91.94 93 ILE A CA 1
ATOM 758 C C . ILE A 1 93 ? -3.697 10.477 5.086 1 91.94 93 ILE A C 1
ATOM 760 O O . ILE A 1 93 ? -3.689 10.422 3.854 1 91.94 93 ILE A O 1
ATOM 764 N N . ARG A 1 94 ? -2.633 10.617 5.773 1 96.69 94 ARG A N 1
ATOM 765 C CA . ARG A 1 94 ? -1.286 10.516 5.219 1 96.69 94 ARG A CA 1
ATOM 766 C C . ARG A 1 94 ? -0.501 9.398 5.898 1 96.69 94 ARG A C 1
ATOM 768 O O . ARG A 1 94 ? -0.534 9.266 7.125 1 96.69 94 ARG A O 1
ATOM 775 N N . TYR A 1 95 ? 0.058 8.531 5.133 1 97.25 95 TYR A N 1
ATOM 776 C CA . TYR A 1 95 ? 0.955 7.484 5.602 1 97.25 95 TYR A CA 1
ATOM 777 C C . TYR A 1 95 ? 2.365 7.691 5.062 1 97.25 95 TYR A C 1
ATOM 779 O O . TYR A 1 95 ? 2.59 7.629 3.852 1 97.25 95 TYR A O 1
ATOM 787 N N . CYS A 1 96 ? 3.301 7.973 5.941 1 97.5 96 CYS A N 1
ATOM 788 C CA . CYS A 1 96 ? 4.676 8.234 5.535 1 97.5 96 CYS A CA 1
ATOM 789 C C . CYS A 1 96 ? 5.402 6.938 5.199 1 97.5 96 CYS A C 1
ATOM 791 O O . CYS A 1 96 ? 5.488 6.035 6.035 1 97.5 96 CYS A O 1
ATOM 793 N N . VAL A 1 97 ? 5.918 6.906 4.004 1 95.12 97 VAL A N 1
ATOM 794 C CA . VAL A 1 97 ? 6.594 5.699 3.537 1 95.12 97 VAL A CA 1
ATOM 795 C C . VAL A 1 97 ? 8.109 5.891 3.621 1 95.12 97 VAL A C 1
ATOM 797 O O . VAL A 1 97 ? 8.836 4.973 4.004 1 95.12 97 VAL A O 1
ATOM 800 N N . GLU A 1 98 ? 8.609 7.004 3.25 1 95.25 98 GLU A N 1
ATOM 801 C CA . GLU A 1 98 ? 10.023 7.383 3.299 1 95.25 98 GLU A CA 1
ATOM 802 C C . GLU A 1 98 ? 10.188 8.852 3.682 1 95.25 98 GLU A C 1
ATOM 804 O O . GLU A 1 98 ? 9.305 9.672 3.418 1 95.25 98 GLU A O 1
ATOM 809 N N . GLY A 1 99 ? 11.344 9.117 4.273 1 96.94 99 GLY A N 1
ATOM 810 C CA . GLY A 1 99 ? 11.617 10.5 4.633 1 96.94 99 GLY A CA 1
ATOM 811 C C . GLY A 1 99 ? 10.836 10.961 5.852 1 96.94 99 GLY A C 1
ATOM 812 O O . GLY A 1 99 ? 10.578 10.18 6.766 1 96.94 99 GLY A O 1
ATOM 813 N N . SER A 1 100 ? 10.648 12.328 5.871 1 98.25 100 SER A N 1
ATOM 814 C CA . SER A 1 100 ? 9.984 12.883 7.039 1 98.25 100 SER A CA 1
ATOM 815 C C . SER A 1 100 ? 9.422 14.273 6.75 1 98.25 100 SER A C 1
ATOM 817 O O . SER A 1 100 ? 9.898 14.961 5.848 1 98.25 100 SER A O 1
ATOM 819 N N . GLY A 1 101 ? 8.406 14.625 7.48 1 98.31 101 GLY A N 1
ATOM 820 C CA . GLY A 1 101 ? 7.758 15.922 7.375 1 98.31 101 GLY A CA 1
ATOM 821 C C . GLY A 1 101 ? 6.945 16.281 8.602 1 98.31 101 GLY A C 1
ATOM 822 O O . GLY A 1 101 ? 6.855 15.5 9.547 1 98.31 101 GLY A O 1
ATOM 823 N N . TYR A 1 102 ? 6.469 17.531 8.602 1 98.56 102 TYR A N 1
ATOM 824 C CA . TYR A 1 102 ? 5.672 18.062 9.695 1 98.56 102 TYR A CA 1
ATOM 825 C C . TYR A 1 102 ? 4.258 18.406 9.234 1 98.56 102 TYR A C 1
ATOM 827 O O . TYR A 1 102 ? 4.074 19.062 8.211 1 98.56 102 TYR A O 1
ATOM 835 N N . PHE A 1 103 ? 3.328 17.922 9.922 1 98.44 103 PHE A N 1
ATOM 836 C CA . PHE A 1 103 ? 1.962 18.438 9.836 1 98.44 103 PHE A CA 1
ATOM 837 C C . PHE A 1 103 ? 1.614 19.266 11.062 1 98.44 103 PHE A C 1
ATOM 839 O O . PHE A 1 103 ? 1.672 18.766 12.195 1 98.44 103 PHE A O 1
ATOM 846 N N . ASP A 1 104 ? 1.355 20.453 10.828 1 98.44 104 ASP A N 1
ATOM 847 C CA . ASP A 1 104 ? 0.886 21.328 11.898 1 98.44 104 ASP A CA 1
ATOM 848 C C . ASP A 1 104 ? -0.636 21.453 11.883 1 98.44 104 ASP A C 1
ATOM 850 O O . ASP A 1 104 ? -1.229 21.734 10.836 1 98.44 104 ASP A O 1
ATOM 854 N N . VAL A 1 105 ? -1.202 21.297 12.977 1 98.44 105 VAL A N 1
ATOM 855 C CA . VAL A 1 105 ? -2.641 21.5 13.094 1 98.44 105 VAL A CA 1
ATOM 856 C C . VAL A 1 105 ? -2.92 22.625 14.102 1 98.44 105 VAL A C 1
ATOM 858 O O . VAL A 1 105 ? -2.236 22.734 15.117 1 98.44 105 VAL A O 1
ATOM 861 N N . LYS A 1 106 ? -3.906 23.391 13.789 1 98.25 106 LYS A N 1
ATOM 862 C CA . LYS A 1 106 ? -4.262 24.516 14.656 1 98.25 106 LYS A CA 1
ATOM 863 C C . LYS A 1 106 ? -5.316 24.109 15.68 1 98.25 106 LYS A C 1
ATOM 865 O O . LYS A 1 106 ? -6.367 23.578 15.312 1 98.25 106 LYS A O 1
ATOM 870 N N . ASP A 1 107 ? -4.996 24.281 16.922 1 97.69 107 ASP A N 1
ATOM 871 C CA . ASP A 1 107 ? -5.984 24.109 17.969 1 97.69 107 ASP A CA 1
ATOM 872 C C . ASP A 1 107 ? -6.891 25.328 18.094 1 97.69 107 ASP A C 1
ATOM 874 O O . ASP A 1 107 ? -6.449 26.391 18.531 1 97.69 107 ASP A O 1
ATOM 878 N N . PRO A 1 108 ? -8.117 25.188 17.719 1 95.88 108 PRO A N 1
ATOM 879 C CA . PRO A 1 108 ? -8.977 26.375 17.703 1 95.88 108 PRO A CA 1
ATOM 880 C C . PRO A 1 108 ? -9.344 26.844 19.109 1 95.88 108 PRO A C 1
ATOM 882 O O . PRO A 1 108 ? -9.844 27.969 19.281 1 95.88 108 PRO A O 1
ATOM 885 N N . THR A 1 109 ? -9.141 26.047 20.125 1 94.81 109 THR A N 1
ATOM 886 C CA . THR A 1 109 ? -9.547 26.422 21.469 1 94.81 109 THR A CA 1
ATOM 887 C C . THR A 1 109 ? -8.562 27.406 22.078 1 94.81 109 THR A C 1
ATOM 889 O O . THR A 1 109 ? -8.945 28.219 22.938 1 94.81 109 THR A O 1
ATOM 892 N N . ASN A 1 110 ? -7.32 27.375 21.672 1 95.5 110 ASN A N 1
ATOM 893 C CA . ASN A 1 110 ? -6.332 28.281 22.25 1 95.5 110 ASN A CA 1
ATOM 894 C C . ASN A 1 110 ? -5.398 28.844 21.188 1 95.5 110 ASN A C 1
ATOM 896 O O . ASN A 1 110 ? -4.41 29.5 21.5 1 95.5 110 ASN A O 1
ATOM 900 N N . ASN A 1 111 ? -5.594 28.484 19.906 1 95.88 111 ASN A N 1
ATOM 901 C CA . ASN A 1 111 ? -4.922 29.016 18.734 1 95.88 111 ASN A CA 1
ATOM 902 C C . ASN A 1 111 ? -3.463 28.562 18.672 1 95.88 111 ASN A C 1
ATOM 904 O O . ASN A 1 111 ? -2.641 29.203 18.016 1 95.88 111 ASN A O 1
ATOM 908 N N . GLU A 1 112 ? -3.137 27.5 19.375 1 97.38 112 GLU A N 1
ATOM 909 C CA . GLU A 1 112 ? -1.784 26.953 19.312 1 97.38 112 GLU A CA 1
ATOM 910 C C . GLU A 1 112 ? -1.611 26.031 18.125 1 97.38 112 GLU A C 1
ATOM 912 O O . GLU A 1 112 ? -2.533 25.281 17.766 1 97.38 112 GLU A O 1
ATOM 917 N N . TRP A 1 113 ? -0.459 26.109 17.547 1 98.44 113 TRP A N 1
ATOM 918 C CA . TRP A 1 113 ? -0.07 25.109 16.562 1 98.44 113 TRP A CA 1
ATOM 919 C C . TRP A 1 113 ? 0.46 23.859 17.25 1 98.44 113 TRP A C 1
ATOM 921 O O . TRP A 1 113 ? 1.312 23.938 18.141 1 98.44 113 TRP A O 1
ATOM 931 N N . ILE A 1 114 ? -0.085 22.797 16.875 1 98.62 114 ILE A N 1
ATOM 932 C CA . ILE A 1 114 ? 0.432 21.484 17.25 1 98.62 114 ILE A CA 1
ATOM 933 C C . ILE A 1 114 ? 1.189 20.859 16.094 1 98.62 114 ILE A C 1
ATOM 935 O O . ILE A 1 114 ? 0.638 20.703 14.992 1 98.62 114 ILE A O 1
ATOM 939 N N . ARG A 1 115 ? 2.451 20.531 16.281 1 98.62 115 ARG A N 1
ATOM 940 C CA . ARG A 1 115 ? 3.273 19.953 15.219 1 98.62 115 ARG A CA 1
ATOM 941 C C . ARG A 1 115 ? 3.385 18.438 15.375 1 98.62 115 ARG A C 1
ATOM 943 O O . ARG A 1 115 ? 3.709 17.938 16.453 1 98.62 115 ARG A O 1
ATOM 950 N N . CYS A 1 116 ? 3.062 17.781 14.312 1 98.5 116 CYS A N 1
ATOM 951 C CA . CYS A 1 116 ? 3.201 16.328 14.203 1 98.5 116 CYS A CA 1
ATOM 952 C C . CYS A 1 116 ? 4.34 15.961 13.266 1 98.5 116 CYS A C 1
ATOM 954 O O . CYS A 1 116 ? 4.273 16.219 12.062 1 98.5 116 CYS A O 1
ATOM 956 N N . LYS A 1 117 ? 5.344 15.391 13.75 1 98.44 117 LYS A N 1
ATOM 957 C CA . LYS A 1 117 ? 6.449 14.914 12.922 1 98.44 117 LYS A CA 1
ATOM 958 C C . LYS A 1 117 ? 6.238 13.461 12.508 1 98.44 117 LYS A C 1
ATOM 960 O O . LYS A 1 117 ? 6.055 12.586 13.359 1 98.44 117 LYS A O 1
ATOM 965 N N . LEU A 1 118 ? 6.27 13.242 11.273 1 98.19 118 LEU A N 1
ATOM 966 C CA . LEU A 1 118 ? 6.031 11.906 10.742 1 98.19 118 LEU A CA 1
ATOM 967 C C . LEU A 1 118 ? 7.328 11.281 10.242 1 98.19 118 LEU A C 1
ATOM 969 O O . LEU A 1 118 ? 8.141 11.953 9.609 1 98.19 118 LEU A O 1
ATOM 973 N N . TYR A 1 119 ? 7.504 10.039 10.555 1 97.38 119 TYR A N 1
ATOM 974 C CA . TYR A 1 119 ? 8.555 9.156 10.055 1 97.38 119 TYR A CA 1
ATOM 975 C C . TYR A 1 119 ? 7.961 7.961 9.32 1 97.38 119 TYR A C 1
ATOM 977 O O . TYR A 1 119 ? 6.754 7.727 9.383 1 97.38 119 TYR A O 1
ATOM 985 N N . PRO A 1 120 ? 8.859 7.266 8.562 1 95.75 120 PRO A N 1
ATOM 986 C CA . PRO A 1 120 ? 8.328 6.09 7.871 1 95.75 120 PRO A CA 1
ATOM 987 C C . PRO A 1 120 ? 7.559 5.156 8.805 1 95.75 120 PRO A C 1
ATOM 989 O O . PRO A 1 120 ? 8.047 4.812 9.883 1 95.75 120 PRO A O 1
ATOM 992 N N . GLY A 1 121 ? 6.344 4.805 8.383 1 96.12 121 GLY A N 1
ATOM 993 C CA . GLY A 1 121 ? 5.484 3.947 9.18 1 96.12 121 GLY A CA 1
ATOM 994 C C . GLY A 1 121 ? 4.43 4.711 9.953 1 96.12 121 GLY A C 1
ATOM 995 O O . GLY A 1 121 ? 3.473 4.121 10.461 1 96.12 121 GLY A O 1
ATOM 996 N N . ASP A 1 122 ? 4.59 6.059 10.047 1 97.75 122 ASP A N 1
ATOM 997 C CA . ASP A 1 122 ? 3.625 6.875 10.781 1 97.75 122 ASP A CA 1
ATOM 998 C C . ASP A 1 122 ? 2.436 7.242 9.898 1 97.75 122 ASP A C 1
ATOM 1000 O O . ASP A 1 122 ? 2.604 7.539 8.711 1 97.75 122 ASP A O 1
ATOM 1004 N N . LEU A 1 123 ? 1.28 7.18 10.461 1 97.75 123 LEU A N 1
ATOM 1005 C CA . LEU A 1 123 ? 0.032 7.566 9.812 1 97.75 123 LEU A CA 1
ATOM 1006 C C . LEU A 1 123 ? -0.671 8.664 10.602 1 97.75 123 LEU A C 1
ATOM 1008 O O . LEU A 1 123 ? -0.73 8.617 11.828 1 97.75 123 LEU A O 1
ATOM 1012 N N . LEU A 1 124 ? -1.167 9.648 9.93 1 97.81 124 LEU A N 1
ATOM 1013 C CA . LEU A 1 124 ? -1.892 10.766 10.531 1 97.81 124 LEU A CA 1
ATOM 1014 C C . LEU A 1 124 ? -3.209 11.016 9.797 1 97.81 124 LEU A C 1
ATOM 1016 O O . LEU A 1 124 ? -3.24 11.07 8.57 1 97.81 124 LEU A O 1
ATOM 1020 N N . ILE A 1 125 ? -4.277 11.078 10.539 1 97.12 125 ILE A N 1
ATOM 1021 C CA . ILE A 1 125 ? -5.566 11.508 10.016 1 97.12 125 ILE A CA 1
ATOM 1022 C C . ILE A 1 125 ? -5.984 12.82 10.68 1 97.12 125 ILE A C 1
ATOM 1024 O O . ILE A 1 125 ? -5.988 12.922 11.906 1 97.12 125 ILE A O 1
ATOM 1028 N N . ILE A 1 126 ? -6.262 13.773 9.898 1 96.75 126 ILE A N 1
ATOM 1029 C CA . ILE A 1 126 ? -6.785 15.023 10.438 1 96.75 126 ILE A CA 1
ATOM 1030 C C . ILE A 1 126 ? -8.203 15.258 9.922 1 96.75 126 ILE A C 1
ATOM 1032 O O . ILE A 1 126 ? -8.516 14.945 8.773 1 96.75 126 ILE A O 1
ATOM 1036 N N . PRO A 1 127 ? -9.055 15.734 10.766 1 96.44 127 PRO A N 1
ATOM 1037 C CA . PRO A 1 127 ? -10.469 15.859 10.391 1 96.44 127 PRO A CA 1
ATOM 1038 C C . PRO A 1 127 ? -10.711 16.984 9.391 1 96.44 127 PRO A C 1
ATOM 1040 O O . PRO A 1 127 ? -9.914 17.922 9.305 1 96.44 127 PRO A O 1
ATOM 1043 N N . ALA A 1 128 ? -11.828 16.859 8.68 1 95.56 128 ALA A N 1
ATOM 1044 C CA . ALA A 1 128 ? -12.281 17.922 7.785 1 95.56 128 ALA A CA 1
ATOM 1045 C C . ALA A 1 128 ? -12.523 19.219 8.555 1 95.56 128 ALA A C 1
ATOM 1047 O O . ALA A 1 128 ? -13.07 19.203 9.664 1 95.56 128 ALA A O 1
ATOM 1048 N N . GLY A 1 129 ? -12.062 20.297 7.977 1 97.06 129 GLY A N 1
ATOM 1049 C CA . GLY A 1 129 ? -12.398 21.594 8.523 1 97.06 129 GLY A CA 1
ATOM 1050 C C . GLY A 1 129 ? -11.359 22.125 9.5 1 97.06 129 GLY A C 1
ATOM 1051 O O . GLY A 1 129 ? -11.453 23.266 9.961 1 97.06 129 GLY A O 1
ATOM 1052 N N . ILE A 1 130 ? -10.406 21.297 9.859 1 98 130 ILE A N 1
ATOM 1053 C CA . ILE A 1 130 ? -9.375 21.781 10.773 1 98 130 ILE A CA 1
ATOM 1054 C C . ILE A 1 130 ? -8.312 22.547 9.992 1 98 130 ILE A C 1
ATOM 1056 O O . ILE A 1 130 ? -7.906 22.125 8.898 1 98 130 ILE A O 1
ATOM 1060 N N . TYR A 1 131 ? -7.918 23.656 10.422 1 98.5 131 TYR A N 1
ATOM 1061 C CA . TYR A 1 131 ? -6.801 24.375 9.82 1 98.5 131 TYR A CA 1
ATOM 1062 C C . TYR A 1 131 ? -5.488 23.641 10.07 1 98.5 131 TYR A C 1
ATOM 1064 O O . TYR A 1 131 ? -5.238 23.172 11.18 1 98.5 131 TYR A O 1
ATOM 1072 N N . HIS A 1 132 ? -4.723 23.531 9.078 1 98.5 132 HIS A N 1
ATOM 1073 C CA . HIS A 1 132 ? -3.441 22.844 9.18 1 98.5 132 HIS A CA 1
ATOM 1074 C C . HIS A 1 132 ? -2.455 23.359 8.141 1 98.5 132 HIS A C 1
ATOM 1076 O O . HIS A 1 132 ? -2.797 24.219 7.324 1 98.5 132 HIS A O 1
ATOM 1082 N N . ARG A 1 133 ? -1.262 22.953 8.234 1 98.44 133 ARG A N 1
ATOM 1083 C CA . ARG A 1 133 ? -0.2 23.203 7.27 1 98.44 133 ARG A CA 1
ATOM 1084 C C . ARG A 1 133 ? 0.823 22.078 7.27 1 98.44 133 ARG A C 1
ATOM 1086 O O . ARG A 1 133 ? 0.82 21.234 8.164 1 98.44 133 ARG A O 1
ATOM 1093 N N . PHE A 1 134 ? 1.585 22.016 6.23 1 98.31 134 PHE A N 1
ATOM 1094 C CA . PHE A 1 134 ? 2.566 20.953 6.078 1 98.31 134 PHE A CA 1
ATOM 1095 C C . PHE A 1 134 ? 3.918 21.516 5.66 1 98.31 134 PHE A C 1
ATOM 1097 O O . PHE A 1 134 ? 3.984 22.5 4.918 1 98.31 134 PHE A O 1
ATOM 1104 N N . THR A 1 135 ? 5.008 20.938 6.129 1 98.44 135 THR A N 1
ATOM 1105 C CA . THR A 1 135 ? 6.34 21.188 5.598 1 98.44 135 THR A CA 1
ATOM 1106 C C . THR A 1 135 ? 7.234 19.969 5.746 1 98.44 135 THR A C 1
ATOM 1108 O O . THR A 1 135 ? 6.883 19.016 6.461 1 98.44 135 THR A O 1
ATOM 1111 N N . LEU A 1 136 ? 8.305 19.953 5.02 1 98.38 136 LEU A N 1
ATOM 1112 C CA . LEU A 1 136 ? 9.336 18.922 5.16 1 98.38 136 LEU A CA 1
ATOM 1113 C C . LEU A 1 136 ? 10.242 19.219 6.348 1 98.38 136 LEU A C 1
ATOM 1115 O O . LEU A 1 136 ? 10.281 20.359 6.84 1 98.38 136 LEU A O 1
ATOM 1119 N N . THR A 1 137 ? 10.906 18.203 6.84 1 98.06 137 THR A N 1
ATOM 1120 C CA . THR A 1 137 ? 12.094 18.453 7.652 1 98.06 137 THR A CA 1
ATOM 1121 C C . THR A 1 137 ? 13.234 18.984 6.793 1 98.06 137 THR A C 1
ATOM 1123 O O . THR A 1 137 ? 13.109 19.078 5.57 1 98.06 137 THR A O 1
ATOM 1126 N N . THR A 1 138 ? 14.312 19.25 7.406 1 96.25 138 THR A N 1
ATOM 1127 C CA . THR A 1 138 ? 15.445 19.828 6.688 1 96.25 138 THR A CA 1
ATOM 1128 C C . THR A 1 138 ? 16.094 18.781 5.781 1 96.25 138 THR A C 1
ATOM 1130 O O . THR A 1 138 ? 16.922 19.125 4.93 1 96.25 138 THR A O 1
ATOM 1133 N N . ASP A 1 139 ? 15.695 17.531 5.852 1 96.06 139 ASP A N 1
ATOM 1134 C CA . ASP A 1 139 ? 16.172 16.484 4.949 1 96.06 139 ASP A CA 1
ATOM 1135 C C . ASP A 1 139 ? 15.609 16.672 3.541 1 96.06 139 ASP A C 1
ATOM 1137 O O . ASP A 1 139 ? 16.109 16.078 2.584 1 96.06 139 ASP A O 1
ATOM 1141 N N . ASN A 1 140 ? 14.562 17.422 3.398 1 97.12 140 ASN A N 1
ATOM 1142 C CA . ASN A 1 140 ? 13.945 17.797 2.131 1 97.12 140 ASN A CA 1
ATOM 1143 C C . ASN A 1 140 ? 13.484 16.578 1.341 1 97.12 140 ASN A C 1
ATOM 1145 O O . ASN A 1 140 ? 13.719 16.5 0.133 1 97.12 140 ASN A O 1
ATOM 1149 N N . PHE A 1 141 ? 12.906 15.688 2.07 1 97.69 141 PHE A N 1
ATOM 1150 C CA . PHE A 1 141 ? 12.438 14.492 1.378 1 97.69 141 PHE A CA 1
ATOM 1151 C C . PHE A 1 141 ? 11.328 13.805 2.164 1 97.69 141 PHE A C 1
ATOM 1153 O O . PHE A 1 141 ? 11.461 13.578 3.369 1 97.69 141 PHE A O 1
ATOM 1160 N N . ILE A 1 142 ? 10.211 13.547 1.429 1 97.56 142 ILE A N 1
ATOM 1161 C CA . ILE A 1 142 ? 9.18 12.68 1.989 1 97.56 142 ILE A CA 1
ATOM 1162 C C . ILE A 1 142 ? 8.461 11.938 0.864 1 97.56 142 ILE A C 1
ATOM 1164 O O . ILE A 1 142 ? 8.312 12.469 -0.24 1 97.56 142 ILE A O 1
ATOM 1168 N N . LYS A 1 143 ? 8.164 10.766 1.072 1 96.12 143 LYS A N 1
ATOM 1169 C CA . LYS A 1 143 ? 7.223 9.969 0.293 1 96.12 143 LYS A CA 1
ATOM 1170 C C . LYS A 1 143 ? 6.062 9.492 1.161 1 96.12 143 LYS A C 1
ATOM 1172 O O . LYS A 1 143 ? 6.277 8.898 2.221 1 96.12 143 LYS A O 1
ATOM 1177 N N . ALA A 1 144 ? 4.875 9.82 0.741 1 96.81 144 ALA A N 1
ATOM 1178 C CA . ALA A 1 144 ? 3.717 9.477 1.562 1 96.81 144 ALA A CA 1
ATOM 1179 C C . ALA A 1 144 ? 2.557 8.992 0.697 1 96.81 144 ALA A C 1
ATOM 1181 O O . ALA A 1 144 ? 2.365 9.477 -0.422 1 96.81 144 ALA A O 1
ATOM 1182 N N . VAL A 1 145 ? 1.854 8.031 1.23 1 96.06 145 VAL A N 1
ATOM 1183 C CA . VAL A 1 145 ? 0.584 7.617 0.642 1 96.06 145 VAL A CA 1
ATOM 1184 C C . VAL A 1 145 ? -0.54 8.516 1.156 1 96.06 145 VAL A C 1
ATOM 1186 O O . VAL A 1 145 ? -0.671 8.727 2.363 1 96.06 145 VAL A O 1
ATOM 1189 N N . ARG A 1 146 ? -1.275 9.094 0.246 1 94.81 146 ARG A N 1
ATOM 1190 C CA . ARG A 1 146 ? -2.465 9.875 0.574 1 94.81 146 ARG A CA 1
ATOM 1191 C C . ARG A 1 146 ? -3.736 9.086 0.281 1 94.81 146 ARG A C 1
ATOM 1193 O O . ARG A 1 146 ? -3.869 8.484 -0.79 1 94.81 146 ARG A O 1
ATOM 1200 N N . LEU A 1 147 ? -4.574 9.023 1.212 1 93.25 147 LEU A N 1
ATOM 1201 C CA . LEU A 1 147 ? -5.832 8.32 1.003 1 93.25 147 LEU A CA 1
ATOM 1202 C C . LEU A 1 147 ? -7.008 9.297 1.021 1 93.25 147 LEU A C 1
ATOM 1204 O O . LEU A 1 147 ? -6.98 10.289 1.745 1 93.25 147 LEU A O 1
ATOM 1208 N N . PHE A 1 148 ? -8.023 8.977 0.205 1 90.56 148 PHE A N 1
ATOM 1209 C CA . PHE A 1 148 ? -9.188 9.852 0.054 1 90.56 148 PHE A CA 1
ATOM 1210 C C . PHE A 1 148 ? -10.477 9.039 0.054 1 90.56 148 PHE A C 1
ATOM 1212 O O . PHE A 1 148 ? -10.531 7.945 -0.509 1 90.56 148 PHE A O 1
ATOM 1219 N N . LYS A 1 149 ? -11.461 9.539 0.649 1 87.19 149 LYS A N 1
ATOM 1220 C CA . LYS A 1 149 ? -12.758 8.867 0.64 1 87.19 149 LYS A CA 1
ATOM 1221 C C . LYS A 1 149 ? -13.438 9.008 -0.721 1 87.19 149 LYS A C 1
ATOM 1223 O O . LYS A 1 149 ? -14.102 8.078 -1.181 1 87.19 149 LYS A O 1
ATOM 1228 N N . GLU A 1 150 ? -13.305 10.164 -1.307 1 83.38 150 GLU A N 1
ATOM 1229 C CA . GLU A 1 150 ? -13.797 10.453 -2.65 1 83.38 150 GLU A CA 1
ATOM 1230 C C . GLU A 1 150 ? -12.664 10.914 -3.564 1 83.38 150 GLU A C 1
ATOM 1232 O O . GLU A 1 150 ? -11.492 10.852 -3.188 1 83.38 150 GLU A O 1
ATOM 1237 N N . GLU A 1 151 ? -13 11.211 -4.738 1 82.75 151 GLU A N 1
ATOM 1238 C CA . GLU A 1 151 ? -11.961 11.734 -5.621 1 82.75 151 GLU A CA 1
ATOM 1239 C C . GLU A 1 151 ? -11.164 12.844 -4.941 1 82.75 151 GLU A C 1
ATOM 1241 O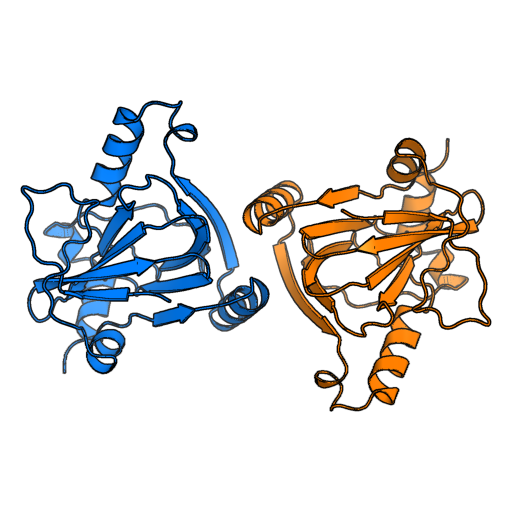 O . GLU A 1 151 ? -11.727 13.672 -4.223 1 82.75 151 GLU A O 1
ATOM 1246 N N . PRO A 1 152 ? -9.922 12.633 -5.098 1 76.12 152 PRO A N 1
ATOM 1247 C CA . PRO A 1 152 ? -9.078 13.641 -4.453 1 76.12 152 PRO A CA 1
ATOM 1248 C C . PRO A 1 152 ? -9.508 15.07 -4.773 1 76.12 152 PRO A C 1
ATOM 1250 O O . PRO A 1 152 ? -9.797 15.391 -5.93 1 76.12 152 PRO A O 1
ATOM 1253 N N . LYS A 1 153 ? -9.852 15.805 -3.658 1 72.56 153 LYS A N 1
ATOM 1254 C CA . LYS A 1 153 ? -10.047 17.25 -3.791 1 72.56 153 LYS A CA 1
ATOM 1255 C C . LYS A 1 153 ? -8.789 18.016 -3.391 1 72.56 153 LYS A C 1
ATOM 1257 O O . LYS A 1 153 ? -8.344 17.922 -2.244 1 72.56 153 LYS A O 1
ATOM 1262 N N . TRP A 1 154 ? -8.07 18.516 -4.344 1 70.88 154 TRP A N 1
ATOM 1263 C CA . TRP A 1 154 ? -6.801 19.172 -4.043 1 70.88 154 TRP A CA 1
ATOM 1264 C C . TRP A 1 154 ? -7.016 20.641 -3.715 1 70.88 154 TRP A C 1
ATOM 1266 O O . TRP A 1 154 ? -6.055 21.375 -3.463 1 70.88 154 TRP A O 1
ATOM 1276 N N . GLU A 1 155 ? -8.242 20.906 -3.539 1 85 155 GLU A N 1
ATOM 1277 C CA . GLU A 1 155 ? -8.492 22.312 -3.258 1 85 155 GLU A CA 1
ATOM 1278 C C . GLU A 1 155 ? -8.234 22.641 -1.788 1 85 155 GLU A C 1
ATOM 1280 O O . GLU A 1 155 ? -8.93 22.141 -0.905 1 85 155 GLU A O 1
ATOM 1285 N N . ALA A 1 156 ? -7.266 23.391 -1.53 1 92.88 156 ALA A N 1
ATOM 1286 C CA . ALA A 1 156 ? -6.961 23.938 -0.214 1 92.88 156 ALA A CA 1
ATOM 1287 C C . ALA A 1 156 ? -7.633 25.297 -0.022 1 92.88 156 ALA A C 1
ATOM 1289 O O . ALA A 1 156 ? -7.598 26.141 -0.916 1 92.88 156 ALA A O 1
ATOM 1290 N N . HIS A 1 157 ? -8.344 25.453 1.063 1 96.81 157 HIS A N 1
ATOM 1291 C CA . HIS A 1 157 ? -8.914 26.75 1.411 1 96.81 157 HIS A CA 1
ATOM 1292 C C . HIS A 1 157 ? -8.047 27.484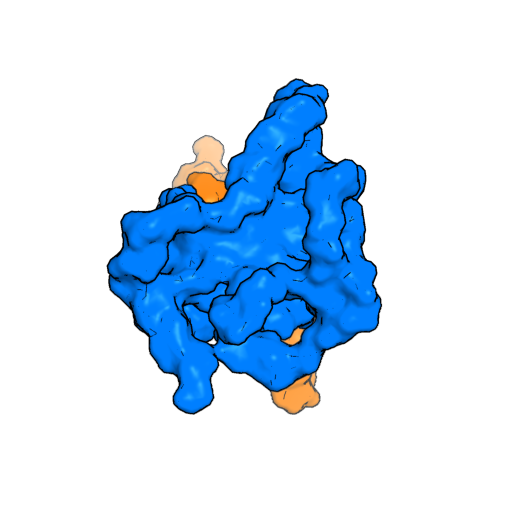 2.426 1 96.81 157 HIS A C 1
ATOM 1294 O O . HIS A 1 157 ? -8.047 27.141 3.611 1 96.81 157 HIS A O 1
ATOM 1300 N N . ASN A 1 158 ? -7.398 28.438 1.896 1 97.81 158 ASN A N 1
ATOM 1301 C CA . ASN A 1 158 ? -6.527 29.203 2.777 1 97.81 158 ASN A CA 1
ATOM 1302 C C . ASN A 1 158 ? -7.328 29.938 3.854 1 97.81 158 ASN A C 1
ATOM 1304 O O . ASN A 1 158 ? -8.461 30.359 3.613 1 97.81 158 ASN A O 1
ATOM 1308 N N . LYS A 1 159 ? -6.715 30.062 4.953 1 98.25 159 LYS A N 1
ATOM 1309 C CA . LYS A 1 159 ? -7.352 30.766 6.062 1 98.25 159 LYS A CA 1
ATOM 1310 C C . LYS A 1 159 ? -7.805 32.156 5.637 1 98.25 159 LYS A C 1
ATOM 1312 O O . LYS A 1 159 ? -7.027 32.906 5.059 1 98.25 159 LYS A O 1
ATOM 1317 N N . SER A 1 160 ? -9.047 32.438 5.82 1 97.56 160 SER A N 1
ATOM 1318 C CA . SER A 1 160 ? -9.68 33.719 5.551 1 97.56 160 SER A CA 1
ATOM 1319 C C . SER A 1 160 ? -11.023 33.844 6.262 1 97.56 160 SER A C 1
ATOM 1321 O O . SER A 1 160 ? -11.508 32.875 6.852 1 97.56 160 SER A O 1
ATOM 1323 N N . THR A 1 161 ? -11.578 35.031 6.109 1 96.81 161 THR A N 1
ATOM 1324 C CA . THR A 1 161 ? -12.906 35.25 6.676 1 96.81 161 THR A CA 1
ATOM 1325 C C . THR A 1 161 ? -13.945 34.406 5.945 1 96.81 161 THR A C 1
ATOM 1327 O O . THR A 1 161 ? -14.906 33.906 6.555 1 96.81 161 THR A O 1
ATOM 1330 N N . VAL A 1 162 ? -13.742 34.219 4.707 1 97.12 162 VAL A N 1
ATOM 1331 C CA . VAL A 1 162 ? -14.633 33.406 3.896 1 97.12 162 VAL A CA 1
ATOM 1332 C C . VAL A 1 162 ? -14.492 31.938 4.293 1 97.12 162 VAL A C 1
ATOM 1334 O O . VAL A 1 162 ? -15.492 31.25 4.52 1 97.12 162 VAL A O 1
ATOM 1337 N N . THR A 1 163 ? -13.227 31.484 4.406 1 97.5 163 THR A N 1
ATOM 1338 C CA . THR A 1 163 ? -12.953 30.094 4.754 1 97.5 163 THR A CA 1
ATOM 1339 C C . THR A 1 163 ? -13.484 29.781 6.152 1 97.5 163 THR A C 1
ATOM 1341 O O . THR A 1 163 ? -13.977 28.672 6.398 1 97.5 163 THR A O 1
ATOM 1344 N N . ASP A 1 164 ? -13.477 30.734 7.031 1 97.19 164 ASP A N 1
ATOM 1345 C CA . ASP A 1 164 ? -13.953 30.562 8.398 1 97.19 164 ASP A CA 1
ATOM 1346 C C . ASP A 1 164 ? -15.453 30.266 8.422 1 97.19 164 ASP A C 1
ATOM 1348 O O . ASP A 1 164 ? -15.977 29.75 9.414 1 97.19 164 ASP A O 1
ATOM 1352 N N . GLN A 1 165 ? -16.109 30.656 7.312 1 97.25 165 GLN A N 1
ATOM 1353 C CA . GLN A 1 165 ? -17.562 30.531 7.281 1 97.25 165 GLN A CA 1
ATOM 1354 C C . GLN A 1 165 ? -18 29.266 6.543 1 97.25 165 GLN A C 1
ATOM 1356 O O . GLN A 1 165 ? -19.188 28.969 6.449 1 97.25 165 GLN A O 1
ATOM 1361 N N . LEU A 1 166 ? -17.031 28.562 6.09 1 96.75 166 LEU A N 1
ATOM 1362 C CA . LEU A 1 166 ? -17.391 27.328 5.406 1 96.75 166 LEU A CA 1
ATOM 1363 C C . LEU A 1 166 ? -18.141 26.391 6.344 1 96.75 166 LEU A C 1
ATOM 1365 O O . LEU A 1 166 ? -17.781 26.266 7.516 1 96.75 166 LEU A O 1
ATOM 1369 N N . PRO A 1 167 ? -19.219 25.734 5.812 1 97.56 167 PRO A N 1
ATOM 1370 C CA . PRO A 1 167 ? -20 24.812 6.641 1 97.56 167 PRO A CA 1
ATOM 1371 C C . PRO A 1 167 ? -19.141 23.75 7.297 1 97.56 167 PRO A C 1
ATOM 1373 O O . PRO A 1 167 ? -19.344 23.406 8.469 1 97.56 167 PRO A O 1
ATOM 1376 N N . ILE A 1 168 ? -18.109 23.266 6.629 1 96.69 168 ILE A N 1
ATOM 1377 C CA . ILE A 1 168 ? -17.266 22.188 7.148 1 96.69 168 ILE A CA 1
ATOM 1378 C C . ILE A 1 168 ? -16.453 22.703 8.336 1 96.69 168 ILE A C 1
ATOM 1380 O O . ILE A 1 168 ? -16.203 21.953 9.289 1 96.69 168 ILE A O 1
ATOM 1384 N N . ARG A 1 169 ? -16 23.938 8.305 1 97.56 169 ARG A N 1
ATOM 1385 C CA . ARG A 1 169 ? -15.266 24.531 9.414 1 97.56 169 ARG A CA 1
ATOM 1386 C C . ARG A 1 169 ? -16.156 24.672 10.641 1 97.56 169 ARG A C 1
ATOM 1388 O O . ARG A 1 169 ? -15.766 24.312 11.75 1 97.56 169 ARG A O 1
ATOM 1395 N N . LYS A 1 170 ? -17.359 25.141 10.391 1 97.19 170 LYS A N 1
ATOM 1396 C CA . LYS A 1 170 ? -18.312 25.297 11.477 1 97.19 170 LYS A CA 1
ATOM 1397 C C . LYS A 1 170 ? -18.656 23.953 12.102 1 97.19 170 LYS A C 1
ATOM 1399 O O . LYS A 1 170 ? -18.766 23.828 13.328 1 97.19 170 LYS A O 1
ATOM 1404 N N . GLN A 1 171 ? -18.875 23.031 11.242 1 97.25 171 GLN A N 1
ATOM 1405 C CA . GLN A 1 171 ? -19.172 21.688 11.727 1 97.25 171 GLN A CA 1
ATOM 1406 C C . GLN A 1 171 ? -18.031 21.141 12.586 1 97.25 171 GLN A C 1
ATOM 1408 O O . GLN A 1 171 ? -18.266 20.578 13.648 1 97.25 171 GLN A O 1
ATOM 1413 N N . TYR A 1 172 ? -16.828 21.344 12.133 1 97.81 172 TYR A N 1
ATOM 1414 C CA . TYR A 1 172 ? -15.672 20.906 12.891 1 97.81 172 TYR A CA 1
ATOM 1415 C C . TYR A 1 172 ? -15.617 21.578 14.258 1 97.81 172 TYR A C 1
ATOM 1417 O O . TYR A 1 172 ? -15.383 20.906 15.273 1 97.81 172 TYR A O 1
ATOM 1425 N N . LEU A 1 173 ? -15.828 22.844 14.32 1 97.06 173 LEU A N 1
ATOM 1426 C CA . LEU A 1 173 ? -15.75 23.594 15.562 1 97.06 173 LEU A CA 1
ATOM 1427 C C . LEU A 1 173 ? -16.797 23.109 16.562 1 97.06 173 LEU A C 1
ATOM 1429 O O . LEU A 1 173 ? -16.547 23.125 17.781 1 97.06 173 LEU A O 1
ATOM 1433 N N . LYS A 1 174 ? -17.906 22.578 16.031 1 96 174 LYS A N 1
ATOM 1434 C CA . LYS A 1 174 ? -18.953 22.062 16.891 1 96 174 LYS A CA 1
ATOM 1435 C C . LYS A 1 174 ? -18.516 20.75 17.562 1 96 174 LYS A C 1
ATOM 1437 O O . LYS A 1 174 ? -18.938 20.438 18.672 1 96 174 LYS A O 1
ATOM 1442 N N . THR A 1 175 ? -17.656 20 16.875 1 94.12 175 THR A N 1
ATOM 1443 C CA . THR A 1 175 ? -17.219 18.719 17.406 1 94.12 175 THR A CA 1
ATOM 1444 C C . THR A 1 175 ? -16.203 18.891 18.516 1 94.12 175 THR A C 1
ATOM 1446 O O . THR A 1 175 ? -15.984 17.984 19.328 1 94.12 175 THR A O 1
ATOM 1449 N N . ILE A 1 176 ? -15.461 20 18.562 1 91.56 176 ILE A N 1
ATOM 1450 C CA . ILE A 1 176 ? -14.391 20.188 19.531 1 91.56 176 ILE A CA 1
ATOM 1451 C C . ILE A 1 176 ? -14.914 20.953 20.734 1 91.56 176 ILE A C 1
ATOM 1453 O O . ILE A 1 176 ? -14.219 21.094 21.75 1 91.56 176 ILE A O 1
ATOM 1457 N N . LYS A 1 177 ? -16.062 21.656 20.734 1 79.5 177 LYS A N 1
ATOM 1458 C CA . LYS A 1 177 ? -16.656 22.391 21.859 1 79.5 177 LYS A CA 1
ATOM 1459 C C . LYS A 1 177 ? -17.047 21.438 22.984 1 79.5 177 LYS A C 1
ATOM 1461 O O . LYS A 1 177 ? -17.484 20.312 22.734 1 79.5 177 LYS A O 1
ATOM 1466 N N . PRO A 1 178 ? -16.516 21.812 24.344 1 65.56 178 PRO A N 1
ATOM 1467 C CA . PRO A 1 178 ? -16.922 21.031 25.516 1 65.56 178 PRO A CA 1
ATOM 1468 C C . PRO A 1 178 ? -18.438 20.797 25.562 1 65.56 178 PRO A C 1
ATOM 1470 O O . PRO A 1 178 ? -19.203 21.578 25.016 1 65.56 178 PRO A O 1
ATOM 1473 N N . MET B 1 1 ? 15.148 -10.469 -4.859 1 86.94 1 MET B N 1
ATOM 1474 C CA . MET B 1 1 ? 14.453 -10.391 -6.141 1 86.94 1 MET B CA 1
ATOM 1475 C C . MET B 1 1 ? 13.734 -11.695 -6.453 1 86.94 1 MET B C 1
ATOM 1477 O O . MET B 1 1 ? 14.117 -12.758 -5.949 1 86.94 1 MET B O 1
ATOM 1481 N N . ILE B 1 2 ? 12.695 -11.656 -7.27 1 93.88 2 ILE B N 1
ATOM 1482 C CA . ILE B 1 2 ? 11.867 -12.797 -7.633 1 93.88 2 ILE B CA 1
ATOM 1483 C C . ILE B 1 2 ? 12.719 -13.844 -8.344 1 93.88 2 ILE B C 1
ATOM 1485 O O . ILE B 1 2 ? 13.57 -13.508 -9.172 1 93.88 2 ILE B O 1
ATOM 1489 N N . GLU B 1 3 ? 12.648 -15.117 -7.977 1 96.94 3 GLU B N 1
ATOM 1490 C CA . GLU B 1 3 ? 13.297 -16.234 -8.648 1 96.94 3 GLU B CA 1
ATOM 1491 C C . GLU B 1 3 ? 12.297 -17.016 -9.5 1 96.94 3 GLU B C 1
ATOM 1493 O O . GLU B 1 3 ? 11.234 -17.422 -9.016 1 96.94 3 GLU B O 1
ATOM 1498 N N . ILE B 1 4 ? 12.672 -17.234 -10.773 1 98.19 4 ILE B N 1
ATOM 1499 C CA . ILE B 1 4 ? 11.797 -17.938 -11.695 1 98.19 4 ILE B CA 1
ATOM 1500 C C . ILE B 1 4 ? 12.555 -19.078 -12.359 1 98.19 4 ILE B C 1
ATOM 1502 O O . ILE B 1 4 ? 13.617 -18.875 -12.953 1 98.19 4 ILE B O 1
ATOM 1506 N N . TYR B 1 5 ? 12.094 -20.266 -12.203 1 98.69 5 TYR B N 1
ATOM 1507 C CA . TYR B 1 5 ? 12.758 -21.438 -12.758 1 98.69 5 TYR B CA 1
ATOM 1508 C C . 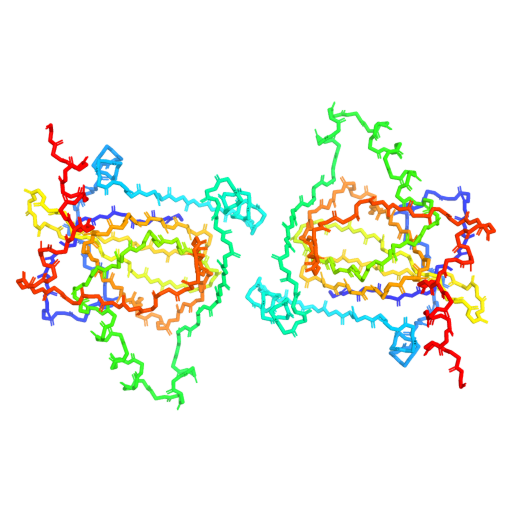TYR B 1 5 ? 11.75 -22.547 -13.055 1 98.69 5 TYR B C 1
ATOM 1510 O O . TYR B 1 5 ? 10.586 -22.453 -12.656 1 98.69 5 TYR B O 1
ATOM 1518 N N . VAL B 1 6 ? 12.164 -23.562 -13.781 1 98.69 6 VAL B N 1
ATOM 1519 C CA . VAL B 1 6 ? 11.312 -24.703 -14.094 1 98.69 6 VAL B CA 1
ATOM 1520 C C . VAL B 1 6 ? 11.203 -25.609 -12.867 1 98.69 6 VAL B C 1
ATOM 1522 O O . VAL B 1 6 ? 12.203 -25.922 -12.219 1 98.69 6 VAL B O 1
ATOM 1525 N N . HIS B 1 7 ? 10.008 -25.906 -12.461 1 98.62 7 HIS B N 1
ATOM 1526 C CA . HIS B 1 7 ? 9.719 -26.797 -11.344 1 98.62 7 HIS B CA 1
ATOM 1527 C C . HIS B 1 7 ? 10.211 -28.219 -11.633 1 98.62 7 HIS B C 1
ATOM 1529 O O . HIS B 1 7 ? 10.117 -28.688 -12.766 1 98.62 7 HIS B O 1
ATOM 1535 N N . ASP B 1 8 ? 10.68 -29 -10.648 1 98.25 8 ASP B N 1
ATOM 1536 C CA . ASP B 1 8 ? 11.281 -30.312 -10.867 1 98.25 8 ASP B CA 1
ATOM 1537 C C . ASP B 1 8 ? 10.219 -31.406 -10.906 1 98.25 8 ASP B C 1
ATOM 1539 O O . ASP B 1 8 ? 10.531 -32.562 -11.125 1 98.25 8 ASP B O 1
ATOM 1543 N N . ASP B 1 9 ? 9.016 -31.125 -10.625 1 96.88 9 ASP B N 1
ATOM 1544 C CA . ASP B 1 9 ? 7.828 -31.969 -10.711 1 96.88 9 ASP B CA 1
ATOM 1545 C C . ASP B 1 9 ? 7.941 -33.156 -9.766 1 96.88 9 ASP B C 1
ATOM 1547 O O . ASP B 1 9 ? 7.402 -34.25 -10.047 1 96.88 9 ASP B O 1
ATOM 1551 N N . LYS B 1 10 ? 8.68 -33.094 -8.703 1 95.94 10 LYS B N 1
ATOM 1552 C CA . LYS B 1 10 ? 8.727 -34.125 -7.691 1 95.94 10 LYS B CA 1
ATOM 1553 C C . LYS B 1 10 ? 7.559 -34.031 -6.719 1 95.94 10 LYS B C 1
ATOM 1555 O O . LYS B 1 10 ? 7.633 -33.281 -5.734 1 95.94 10 LYS B O 1
ATOM 1560 N N . ASP B 1 11 ? 6.582 -34.75 -6.895 1 89.19 11 ASP B N 1
ATOM 1561 C CA . ASP B 1 11 ? 5.316 -34.625 -6.184 1 89.19 11 ASP B CA 1
ATOM 1562 C C . ASP B 1 11 ? 5.348 -35.375 -4.859 1 89.19 11 ASP B C 1
ATOM 1564 O O . ASP B 1 11 ? 4.43 -35.25 -4.043 1 89.19 11 ASP B O 1
ATOM 1568 N N . ASP B 1 12 ? 6.367 -36.219 -4.691 1 92.94 12 ASP B N 1
ATOM 1569 C CA . ASP B 1 12 ? 6.484 -36.969 -3.463 1 92.94 12 ASP B CA 1
ATOM 1570 C C . ASP B 1 12 ? 7.18 -36.188 -2.367 1 92.94 12 ASP B C 1
ATOM 1572 O O . ASP B 1 12 ? 7.324 -36.656 -1.238 1 92.94 12 ASP B O 1
ATOM 1576 N N . ILE B 1 13 ? 7.629 -35.031 -2.723 1 92.94 13 ILE B N 1
ATOM 1577 C CA . ILE B 1 13 ? 8.305 -34.125 -1.809 1 92.94 13 ILE B CA 1
ATOM 1578 C C . ILE B 1 13 ? 7.375 -32.969 -1.438 1 92.94 13 ILE B C 1
ATOM 1580 O O . ILE B 1 13 ? 6.566 -32.531 -2.258 1 92.94 13 ILE B O 1
ATOM 1584 N N . ASP B 1 14 ? 7.457 -32.531 -0.198 1 97 14 ASP B N 1
ATOM 1585 C CA . ASP B 1 14 ? 6.695 -31.391 0.261 1 97 14 ASP B CA 1
ATOM 1586 C C . ASP B 1 14 ? 6.676 -30.281 -0.797 1 97 14 ASP B C 1
ATOM 1588 O O . ASP B 1 14 ? 7.727 -29.859 -1.28 1 97 14 ASP B O 1
ATOM 1592 N N . PHE B 1 15 ? 5.434 -29.859 -1.217 1 97.75 15 PHE B N 1
ATOM 1593 C CA . PHE B 1 15 ? 5.293 -28.891 -2.297 1 97.75 15 PHE B CA 1
ATOM 1594 C C . PHE B 1 15 ? 5.809 -27.531 -1.867 1 97.75 15 PHE B C 1
ATOM 1596 O O . PHE B 1 15 ? 5.926 -26.609 -2.689 1 97.75 15 PHE B O 1
ATOM 1603 N N . ARG B 1 16 ? 6.191 -27.375 -0.617 1 98.12 16 ARG B N 1
ATOM 1604 C CA . ARG B 1 16 ? 6.699 -26.109 -0.102 1 98.12 16 ARG B CA 1
ATOM 1605 C C . ARG B 1 16 ? 8.219 -26.016 -0.254 1 98.12 16 ARG B C 1
ATOM 1607 O O . ARG B 1 16 ? 8.828 -25.016 0.116 1 98.12 16 ARG B O 1
ATOM 1614 N N . GLN B 1 17 ? 8.75 -27.047 -0.746 1 98.19 17 GLN B N 1
ATOM 1615 C CA . GLN B 1 17 ? 10.18 -27.031 -1.031 1 98.19 17 GLN B CA 1
ATOM 1616 C C . GLN B 1 17 ? 10.477 -26.297 -2.328 1 98.19 17 GLN B C 1
ATOM 1618 O O . GLN B 1 17 ? 9.562 -25.984 -3.1 1 98.19 17 GLN B O 1
ATOM 1623 N N . SER B 1 18 ? 11.695 -25.984 -2.605 1 97.69 18 SER B N 1
ATOM 1624 C CA . SER B 1 18 ? 12.086 -25.141 -3.738 1 97.69 18 SER B CA 1
ATOM 1625 C C . SER B 1 18 ? 11.664 -25.781 -5.059 1 97.69 18 SER B C 1
ATOM 1627 O O . SER B 1 18 ? 11.109 -25.109 -5.93 1 97.69 18 SER B O 1
ATOM 1629 N N . HIS B 1 19 ? 11.867 -27.078 -5.223 1 98.25 19 HIS B N 1
ATOM 1630 C CA . HIS B 1 19 ? 11.602 -27.844 -6.434 1 98.25 19 HIS B CA 1
ATOM 1631 C C . HIS B 1 19 ? 12.273 -27.203 -7.645 1 98.25 19 HIS B C 1
ATOM 1633 O O . HIS B 1 19 ? 11.68 -27.125 -8.727 1 98.25 19 HIS B O 1
ATOM 1639 N N . ASN B 1 20 ? 13.422 -26.594 -7.414 1 98.19 20 ASN B N 1
ATOM 1640 C CA . ASN B 1 20 ? 14.219 -26 -8.484 1 98.19 20 ASN B CA 1
ATOM 1641 C C . ASN B 1 20 ? 14.852 -27.062 -9.367 1 98.19 20 ASN B C 1
ATOM 1643 O O . ASN B 1 20 ? 15.742 -27.797 -8.922 1 98.19 20 ASN B O 1
ATOM 1647 N N . SER B 1 21 ? 14.461 -27.188 -10.578 1 98.25 21 SER B N 1
ATOM 1648 C CA . SER B 1 21 ? 14.961 -28.203 -11.5 1 98.25 21 SER B CA 1
ATOM 1649 C C . SER B 1 21 ? 16.375 -27.875 -11.961 1 98.25 21 SER B C 1
ATOM 1651 O O . SER B 1 21 ? 17.062 -28.719 -12.539 1 98.25 21 SER B O 1
ATOM 1653 N N . GLY B 1 22 ? 16.844 -26.625 -11.711 1 97.88 22 GLY B N 1
ATOM 1654 C CA . GLY B 1 22 ? 18.109 -26.156 -12.234 1 97.88 22 GLY B CA 1
ATOM 1655 C C . GLY B 1 22 ? 18 -25.516 -13.602 1 97.88 22 GLY B C 1
ATOM 1656 O O . GLY B 1 22 ? 18.969 -24.969 -14.117 1 97.88 22 GLY B O 1
ATOM 1657 N N . VAL B 1 23 ? 16.844 -25.547 -14.211 1 97.88 23 VAL B N 1
ATOM 1658 C CA . VAL B 1 23 ? 16.625 -24.969 -15.531 1 97.88 23 VAL B CA 1
ATOM 1659 C C . VAL B 1 23 ? 16.016 -23.578 -15.375 1 97.88 23 VAL B C 1
ATOM 1661 O O . VAL B 1 23 ? 14.93 -23.422 -14.812 1 97.88 23 VAL B O 1
ATOM 1664 N N . SER B 1 24 ? 16.688 -22.594 -15.852 1 97.12 24 SER B N 1
ATOM 1665 C CA . SER B 1 24 ? 16.203 -21.219 -15.797 1 97.12 24 SER B CA 1
ATOM 1666 C C . SER B 1 24 ? 15.141 -20.969 -16.859 1 97.12 24 SER B C 1
ATOM 1668 O O . SER B 1 24 ? 15.008 -21.734 -17.812 1 97.12 24 SER B O 1
ATOM 1670 N N . VAL B 1 25 ? 14.391 -20.031 -16.641 1 97.69 25 VAL B N 1
ATOM 1671 C CA . VAL B 1 25 ? 13.391 -19.562 -17.609 1 97.69 25 VAL B CA 1
ATOM 1672 C C . VAL B 1 25 ? 13.828 -18.234 -18.219 1 97.69 25 VAL B C 1
ATOM 1674 O O . VAL B 1 25 ? 14.117 -17.281 -17.484 1 97.69 25 VAL B O 1
ATOM 1677 N N . SER B 1 26 ? 13.852 -18.125 -19.484 1 96.31 26 SER B N 1
ATOM 1678 C CA . SER B 1 26 ? 14.305 -16.906 -20.141 1 96.31 26 SER B CA 1
ATOM 1679 C C . SER B 1 26 ? 13.273 -15.789 -20 1 96.31 26 SER B C 1
ATOM 1681 O O . SER B 1 26 ? 12.078 -16.062 -19.875 1 96.31 26 SER B O 1
ATOM 1683 N N . PRO B 1 27 ? 13.758 -14.539 -19.984 1 95.5 27 PRO B N 1
ATOM 1684 C CA . PRO B 1 27 ? 12.812 -13.422 -19.953 1 95.5 27 PRO B CA 1
ATOM 1685 C C . PRO B 1 27 ? 11.812 -13.477 -21.109 1 95.5 27 PRO B C 1
ATOM 1687 O O . PRO B 1 27 ? 10.656 -13.086 -20.953 1 95.5 27 PRO B O 1
ATOM 1690 N N . GLU B 1 28 ? 12.281 -13.922 -22.266 1 96.06 28 GLU B N 1
ATOM 1691 C CA . GLU B 1 28 ? 11.398 -14.039 -23.422 1 96.06 28 GLU B CA 1
ATOM 1692 C C . GLU B 1 28 ? 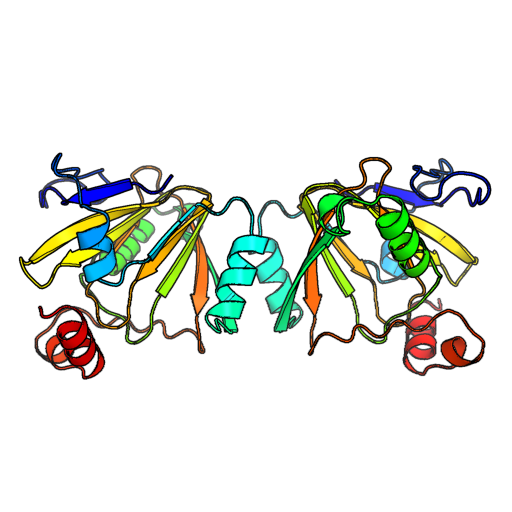10.258 -15.016 -23.141 1 96.06 28 GLU B C 1
ATOM 1694 O O . GLU B 1 28 ? 9.109 -14.758 -23.516 1 96.06 28 GLU B O 1
ATOM 1699 N N . ARG B 1 29 ? 10.586 -16.125 -22.547 1 96.62 29 ARG B N 1
ATOM 1700 C CA . ARG B 1 29 ? 9.586 -17.125 -22.203 1 96.62 29 ARG B CA 1
ATOM 1701 C C . ARG B 1 29 ? 8.586 -16.578 -21.188 1 96.62 29 ARG B C 1
ATOM 1703 O O . ARG B 1 29 ? 7.379 -16.797 -21.312 1 96.62 29 ARG B O 1
ATOM 1710 N N . ILE B 1 30 ? 9.07 -15.859 -20.234 1 96.5 30 ILE B N 1
ATOM 1711 C CA . ILE B 1 30 ? 8.227 -15.242 -19.203 1 96.5 30 ILE B CA 1
ATOM 1712 C C . ILE B 1 30 ? 7.25 -14.273 -19.875 1 96.5 30 ILE B C 1
ATOM 1714 O O . ILE B 1 30 ? 6.047 -14.328 -19.609 1 96.5 30 ILE B O 1
ATOM 1718 N N . THR B 1 31 ? 7.75 -13.5 -20.75 1 95.75 31 THR B N 1
ATOM 1719 C CA . THR B 1 31 ? 6.941 -12.516 -21.453 1 95.75 31 THR B CA 1
ATOM 1720 C C . THR B 1 31 ? 5.914 -13.195 -22.344 1 95.75 31 THR B C 1
ATOM 1722 O O . THR B 1 31 ? 4.758 -12.773 -22.406 1 95.75 31 THR B O 1
ATOM 1725 N N . LYS B 1 32 ? 6.355 -14.195 -23.016 1 96.5 32 LYS B N 1
ATOM 1726 C CA . LYS B 1 32 ? 5.469 -14.938 -23.922 1 96.5 32 LYS B CA 1
ATOM 1727 C C . LYS B 1 32 ? 4.281 -15.516 -23.156 1 96.5 32 LYS B C 1
ATOM 1729 O O . LYS B 1 32 ? 3.168 -15.57 -23.688 1 96.5 32 LYS B O 1
ATOM 1734 N N . LEU B 1 33 ? 4.473 -15.867 -21.938 1 97.5 33 LEU B N 1
ATOM 1735 C CA . LEU B 1 33 ? 3.42 -16.469 -21.125 1 97.5 33 LEU B CA 1
ATOM 1736 C C . LEU B 1 33 ? 2.516 -15.383 -20.531 1 97.5 33 LEU B C 1
ATOM 1738 O O . LEU B 1 33 ? 1.517 -15.695 -19.875 1 97.5 33 LEU B O 1
ATOM 1742 N N . GLY B 1 34 ? 2.879 -14.125 -20.719 1 97.06 34 GLY B N 1
ATOM 1743 C CA . GLY B 1 34 ? 2.072 -13.016 -20.219 1 97.06 34 GLY B CA 1
ATOM 1744 C C . GLY B 1 34 ? 2.338 -12.688 -18.766 1 97.06 34 GLY B C 1
ATOM 1745 O O . GLY B 1 34 ? 1.558 -11.969 -18.141 1 97.06 34 GLY B O 1
ATOM 1746 N N . ILE B 1 35 ? 3.385 -13.242 -18.266 1 97.25 35 ILE B N 1
ATOM 1747 C CA . ILE B 1 35 ? 3.742 -13.016 -16.875 1 97.25 35 ILE B CA 1
ATOM 1748 C C . ILE B 1 35 ? 4.543 -11.727 -16.734 1 97.25 35 ILE B C 1
ATOM 1750 O O . ILE B 1 35 ? 5.434 -11.453 -17.547 1 97.25 35 ILE B O 1
ATOM 1754 N N . ILE B 1 36 ? 4.184 -10.898 -15.82 1 96.12 36 ILE B N 1
ATOM 1755 C CA . ILE B 1 36 ? 4.949 -9.711 -15.477 1 96.12 36 ILE B CA 1
ATOM 1756 C C . ILE B 1 36 ? 5.527 -9.859 -14.07 1 96.12 36 ILE B C 1
ATOM 1758 O O . ILE B 1 36 ? 4.789 -10.117 -13.117 1 96.12 36 ILE B O 1
ATOM 1762 N N . ALA B 1 37 ? 6.809 -9.812 -13.969 1 96.5 37 ALA B N 1
ATOM 1763 C CA . ALA B 1 37 ? 7.512 -9.945 -12.695 1 96.5 37 ALA B CA 1
ATOM 1764 C C . ALA B 1 37 ? 8.398 -8.727 -12.438 1 96.5 37 ALA B C 1
ATOM 1766 O O . ALA B 1 37 ? 9.047 -8.219 -13.352 1 96.5 37 ALA B O 1
ATOM 1767 N N . GLY B 1 38 ? 8.344 -8.219 -11.188 1 94.5 38 GLY B N 1
ATOM 1768 C CA . GLY B 1 38 ? 9.172 -7.074 -10.836 1 94.5 38 GLY B CA 1
ATOM 1769 C C . GLY B 1 38 ? 9.461 -6.973 -9.352 1 94.5 38 GLY B C 1
ATOM 1770 O O . GLY B 1 38 ? 8.953 -7.77 -8.562 1 94.5 38 GLY B O 1
ATOM 1771 N N . HIS B 1 39 ? 10.383 -6.117 -8.992 1 95.94 39 HIS B N 1
ATOM 1772 C CA . HIS B 1 39 ? 10.719 -5.785 -7.613 1 95.94 39 HIS B CA 1
ATOM 1773 C C . HIS B 1 39 ? 10.484 -4.305 -7.332 1 95.94 39 HIS B C 1
ATOM 1775 O O . HIS B 1 39 ? 11.062 -3.443 -8 1 95.94 39 HIS B O 1
ATOM 1781 N N . TYR B 1 40 ? 9.586 -4.102 -6.457 1 92.94 40 TYR B N 1
ATOM 1782 C CA . TYR B 1 40 ? 9.234 -2.734 -6.098 1 92.94 40 TYR B CA 1
ATOM 1783 C C . TYR B 1 40 ? 9.609 -2.434 -4.648 1 92.94 40 TYR B C 1
ATOM 1785 O O . TYR B 1 40 ? 9.211 -3.162 -3.736 1 92.94 40 TYR B O 1
ATOM 1793 N N . ARG B 1 41 ? 10.273 -1.33 -4.402 1 84.69 41 ARG B N 1
ATOM 1794 C CA . ARG B 1 41 ? 10.812 -1.002 -3.084 1 84.69 41 ARG B CA 1
ATOM 1795 C C . ARG B 1 41 ? 9.75 -0.351 -2.207 1 84.69 41 ARG B C 1
ATOM 1797 O O . ARG B 1 41 ? 9.852 -0.368 -0.979 1 84.69 41 ARG B O 1
ATOM 1804 N N . SER B 1 42 ? 8.797 0.229 -2.955 1 87.56 42 SER B N 1
ATOM 1805 C CA . SER B 1 42 ? 7.812 0.979 -2.184 1 87.56 42 SER B CA 1
ATOM 1806 C C . SER B 1 42 ? 6.398 0.72 -2.693 1 87.56 42 SER B C 1
ATOM 1808 O O . SER B 1 42 ? 6.195 0.467 -3.883 1 87.56 42 SER B O 1
ATOM 1810 N N . ILE B 1 43 ? 5.508 0.811 -1.756 1 91.44 43 ILE B N 1
ATOM 1811 C CA . ILE B 1 43 ? 4.098 0.65 -2.098 1 91.44 43 ILE B CA 1
ATOM 1812 C C . ILE B 1 43 ? 3.686 1.722 -3.104 1 91.44 43 ILE B C 1
ATOM 1814 O O . ILE B 1 43 ? 2.73 1.535 -3.861 1 91.44 43 ILE B O 1
ATOM 1818 N N . CYS B 1 44 ? 4.383 2.816 -3.141 1 91.88 44 CYS B N 1
ATOM 1819 C CA . CYS B 1 44 ? 4.059 3.896 -4.066 1 91.88 44 CYS B CA 1
ATOM 1820 C C . CYS B 1 44 ? 4.238 3.449 -5.512 1 91.88 44 CYS B C 1
ATOM 1822 O O . CYS B 1 44 ? 3.445 3.809 -6.383 1 91.88 44 CYS B O 1
ATOM 1824 N N . GLU B 1 45 ? 5.312 2.691 -5.727 1 92.62 45 GLU B N 1
ATOM 1825 C CA . GLU B 1 45 ? 5.523 2.156 -7.066 1 92.62 45 GLU B CA 1
ATOM 1826 C C . GLU B 1 45 ? 4.41 1.188 -7.457 1 92.62 45 GLU B C 1
ATOM 1828 O O . GLU B 1 45 ? 3.957 1.182 -8.602 1 92.62 45 GLU B O 1
ATOM 1833 N N . VAL B 1 46 ? 3.977 0.402 -6.5 1 93.88 46 VAL B N 1
ATOM 1834 C CA . VAL B 1 46 ? 2.895 -0.552 -6.719 1 93.88 46 VAL B CA 1
ATOM 1835 C C . VAL B 1 46 ? 1.596 0.197 -7.008 1 93.88 46 VAL B C 1
ATOM 1837 O O . VAL B 1 46 ? 0.85 -0.167 -7.918 1 93.88 46 VAL B O 1
ATOM 1840 N N . ASN B 1 47 ? 1.357 1.219 -6.23 1 91.69 47 ASN B N 1
ATOM 1841 C CA . ASN B 1 47 ? 0.167 2.035 -6.441 1 91.69 47 ASN B CA 1
ATOM 1842 C C . ASN B 1 47 ? 0.166 2.68 -7.828 1 91.69 47 ASN B C 1
ATOM 1844 O O . ASN B 1 47 ? -0.881 2.785 -8.469 1 91.69 47 ASN B O 1
ATOM 1848 N N . ASN B 1 48 ? 1.315 3.166 -8.25 1 90.25 48 ASN B N 1
ATOM 1849 C CA . ASN B 1 48 ? 1.427 3.73 -9.586 1 90.25 48 ASN B CA 1
ATOM 1850 C C . ASN B 1 48 ? 1.087 2.701 -10.664 1 90.25 48 ASN B C 1
ATOM 1852 O O . ASN B 1 48 ? 0.334 2.994 -11.594 1 90.25 48 ASN B O 1
ATOM 1856 N N . LEU B 1 49 ? 1.648 1.545 -10.5 1 92.56 49 LEU B N 1
ATOM 1857 C CA . LEU B 1 49 ? 1.356 0.452 -11.422 1 92.56 49 LEU B CA 1
ATOM 1858 C C . LEU B 1 49 ? -0.131 0.119 -11.414 1 92.56 49 LEU B C 1
ATOM 1860 O O . LEU B 1 49 ? -0.728 -0.094 -12.477 1 92.56 49 LEU B O 1
ATOM 1864 N N . ALA B 1 50 ? -0.737 0.032 -10.227 1 90.62 50 ALA B N 1
ATOM 1865 C CA . ALA B 1 50 ? -2.156 -0.277 -10.07 1 90.62 50 ALA B CA 1
ATOM 1866 C C . ALA B 1 50 ? -3.023 0.749 -10.797 1 90.62 50 ALA B C 1
ATOM 1868 O O . ALA B 1 50 ? -3.996 0.388 -11.461 1 90.62 50 ALA B O 1
ATOM 1869 N N . SER B 1 51 ? -2.637 1.974 -10.633 1 88.06 51 SER B N 1
ATOM 1870 C CA . SER B 1 51 ? -3.377 3.039 -11.305 1 88.06 51 SER B CA 1
ATOM 1871 C C . SER B 1 51 ? -3.258 2.926 -12.82 1 88.06 51 SER B C 1
ATOM 1873 O O . SER B 1 51 ? -4.254 3.041 -13.539 1 88.06 51 SER B O 1
ATOM 1875 N N . GLU B 1 52 ? -2.076 2.658 -13.305 1 90.75 52 GLU B N 1
ATOM 1876 C CA . GLU B 1 52 ? -1.812 2.537 -14.734 1 90.75 52 GLU B CA 1
ATOM 1877 C C . GLU B 1 52 ? -2.605 1.388 -15.352 1 90.75 52 GLU B C 1
ATOM 1879 O O . GLU B 1 52 ? -3.055 1.477 -16.5 1 90.75 52 GLU B O 1
ATOM 1884 N N . ARG B 1 53 ? -2.807 0.326 -14.578 1 91.88 53 ARG B N 1
ATOM 1885 C CA . ARG B 1 53 ? -3.457 -0.874 -15.094 1 91.88 53 ARG B CA 1
ATOM 1886 C C . ARG B 1 53 ? -4.91 -0.946 -14.648 1 91.88 53 ARG B C 1
ATOM 1888 O O . ARG B 1 53 ? -5.578 -1.967 -14.836 1 91.88 53 ARG B O 1
ATOM 1895 N N . ASN B 1 54 ? -5.363 0.115 -13.938 1 90.31 54 ASN B N 1
ATOM 1896 C CA . ASN B 1 54 ? -6.758 0.293 -13.555 1 90.31 54 ASN B CA 1
ATOM 1897 C C . ASN B 1 54 ? -7.203 -0.765 -12.555 1 90.31 54 ASN B C 1
ATOM 1899 O O . ASN B 1 54 ? -8.273 -1.355 -12.695 1 90.31 54 ASN B O 1
ATOM 1903 N N . TYR B 1 55 ? -6.281 -1.107 -11.625 1 89.88 55 TYR B N 1
ATOM 1904 C CA . TYR B 1 55 ? -6.695 -1.896 -10.477 1 89.88 55 TYR B CA 1
ATOM 1905 C C . TYR B 1 55 ? -7.488 -1.045 -9.484 1 89.88 55 TYR B C 1
ATOM 1907 O O . TYR B 1 55 ? -6.996 -0.023 -9.008 1 89.88 55 TYR B O 1
ATOM 1915 N N . LYS B 1 56 ? -8.648 -1.467 -9.094 1 84.06 56 LYS B N 1
ATOM 1916 C CA . LYS B 1 56 ? -9.57 -0.624 -8.328 1 84.06 56 LYS B CA 1
ATOM 1917 C C . LYS B 1 56 ? -9.633 -1.062 -6.867 1 84.06 56 LYS B C 1
ATOM 1919 O O . LYS B 1 56 ? -9.938 -0.256 -5.984 1 84.06 56 LYS B O 1
ATOM 1924 N N . ASN B 1 57 ? -9.461 -2.355 -6.746 1 88.06 57 ASN B N 1
ATOM 1925 C CA . ASN B 1 57 ? -9.609 -2.91 -5.406 1 88.06 57 ASN B CA 1
ATOM 1926 C C . ASN B 1 57 ? -8.336 -3.621 -4.949 1 88.06 57 ASN B C 1
ATOM 1928 O O . ASN B 1 57 ? -7.504 -4 -5.773 1 88.06 57 ASN B O 1
ATOM 1932 N N . ARG B 1 58 ? -8.188 -3.66 -3.674 1 90.94 58 ARG B N 1
ATOM 1933 C CA . ARG B 1 58 ? -7.051 -4.375 -3.094 1 90.94 58 ARG B CA 1
ATOM 1934 C C . ARG B 1 58 ? -7.406 -4.938 -1.721 1 90.94 58 ARG B C 1
ATOM 1936 O O . ARG B 1 58 ? -8.344 -4.469 -1.074 1 90.94 58 ARG B O 1
ATOM 1943 N N . ASP B 1 59 ? -6.758 -5.91 -1.399 1 91 59 ASP B N 1
ATOM 1944 C CA . ASP B 1 59 ? -6.789 -6.426 -0.034 1 91 59 ASP B CA 1
ATOM 1945 C C . ASP B 1 59 ? -5.457 -7.074 0.34 1 91 59 ASP B C 1
ATOM 1947 O O . ASP B 1 59 ? -4.512 -7.055 -0.448 1 91 59 ASP B O 1
ATOM 1951 N N . CYS B 1 60 ? -5.375 -7.445 1.646 1 93.5 60 CYS B N 1
ATOM 1952 C CA . CYS B 1 60 ? -4.172 -8.117 2.123 1 93.5 60 CYS B CA 1
ATOM 1953 C C . CYS B 1 60 ? -4.484 -9.539 2.586 1 93.5 60 CYS B C 1
ATOM 1955 O O . CYS B 1 60 ? -5.496 -9.766 3.248 1 93.5 60 CYS B O 1
ATOM 1957 N N . ILE B 1 61 ? -3.701 -10.383 2.139 1 93.12 61 ILE B N 1
ATOM 1958 C CA . ILE B 1 61 ? -3.828 -11.758 2.621 1 93.12 61 ILE B CA 1
ATOM 1959 C C . ILE B 1 61 ? -2.619 -12.117 3.48 1 93.12 61 ILE B C 1
ATOM 1961 O O . ILE B 1 61 ? -1.488 -11.742 3.16 1 93.12 61 ILE B O 1
ATOM 1965 N N . THR B 1 62 ? -2.834 -12.648 4.617 1 94.06 62 THR B N 1
ATOM 1966 C CA . THR B 1 62 ? -1.799 -13.195 5.492 1 94.06 62 THR B CA 1
ATOM 1967 C C . THR B 1 62 ? -1.995 -14.688 5.695 1 94.06 62 THR B C 1
ATOM 1969 O O . THR B 1 62 ? -3.066 -15.133 6.117 1 94.06 62 THR B O 1
ATOM 1972 N N . LEU B 1 63 ? -1.029 -15.414 5.348 1 96.25 63 LEU B N 1
ATOM 1973 C CA . LEU B 1 63 ? -1.055 -16.859 5.578 1 96.25 63 LEU B CA 1
ATOM 1974 C C . LEU B 1 63 ? 0.038 -17.266 6.562 1 96.25 63 LEU B C 1
ATOM 1976 O O . LEU B 1 63 ? 1.221 -17.016 6.324 1 96.25 63 LEU B O 1
ATOM 1980 N N . ASN B 1 64 ? -0.296 -17.719 7.59 1 96.31 64 ASN B N 1
ATOM 1981 C CA . ASN B 1 64 ? 0.561 -18.328 8.594 1 96.31 64 ASN B CA 1
ATOM 1982 C C . ASN B 1 64 ? -0.238 -19.234 9.531 1 96.31 64 ASN B C 1
ATOM 1984 O O . ASN B 1 64 ? -1.462 -19.328 9.414 1 96.31 64 ASN B O 1
ATOM 1988 N N . VAL B 1 65 ? 0.424 -19.875 10.383 1 94.88 65 VAL B N 1
ATOM 1989 C CA . VAL B 1 65 ? -0.244 -20.828 11.258 1 94.88 65 VAL B CA 1
ATOM 1990 C C . VAL B 1 65 ? -1.209 -20.094 12.188 1 94.88 65 VAL B C 1
ATOM 1992 O O . VAL B 1 65 ? -2.291 -20.594 12.492 1 94.88 65 VAL B O 1
ATOM 1995 N N . GLU B 1 66 ? -0.893 -18.906 12.617 1 93.31 66 GLU B N 1
ATOM 1996 C CA . GLU B 1 66 ? -1.723 -18.125 13.539 1 93.31 66 GLU B CA 1
ATOM 1997 C C . GLU B 1 66 ? -3.066 -17.781 12.906 1 93.31 66 GLU B C 1
ATOM 1999 O O . GLU B 1 66 ? -4.094 -17.766 13.586 1 93.31 66 GLU B O 1
ATOM 2004 N N . THR B 1 67 ? -3.035 -17.438 11.641 1 91.69 67 THR B N 1
ATOM 2005 C CA . THR B 1 67 ? -4.258 -17.062 10.938 1 91.69 67 THR B CA 1
ATOM 2006 C C . THR B 1 67 ? -5.191 -18.266 10.797 1 91.69 67 THR B C 1
ATOM 2008 O O . THR B 1 67 ? -6.367 -18.109 10.461 1 91.69 67 THR B O 1
ATOM 2011 N N . PHE B 1 68 ? -4.648 -19.391 11.078 1 93.19 68 PHE B N 1
ATOM 2012 C CA . PHE B 1 68 ? -5.438 -20.609 10.992 1 93.19 68 PHE B CA 1
ATOM 2013 C C . PHE B 1 68 ? -5.531 -21.297 12.352 1 93.19 68 PHE B C 1
ATOM 2015 O O . PHE B 1 68 ? -5.277 -22.5 12.477 1 93.19 68 PHE B O 1
ATOM 2022 N N . ASN B 1 69 ? -5.883 -20.5 13.375 1 91.81 69 ASN B N 1
ATOM 2023 C CA . ASN B 1 69 ? -6.145 -20.922 14.742 1 91.81 69 ASN B CA 1
ATOM 2024 C C . ASN B 1 69 ? -4.941 -21.641 15.352 1 91.81 69 ASN B C 1
ATOM 2026 O O . ASN B 1 69 ? -5.098 -22.578 16.125 1 91.81 69 ASN B O 1
ATOM 2030 N N . ASN B 1 70 ? -3.809 -21.328 14.852 1 91.94 70 ASN B N 1
ATOM 2031 C CA . ASN B 1 70 ? -2.555 -21.891 15.336 1 91.94 70 ASN B CA 1
ATOM 2032 C C . ASN B 1 70 ? -2.48 -23.391 15.078 1 91.94 70 ASN B C 1
ATOM 2034 O O . ASN B 1 70 ? -1.893 -24.141 15.875 1 91.94 70 ASN B O 1
ATOM 2038 N N . GLU B 1 71 ? -3.219 -23.875 14.109 1 93.38 71 GLU B N 1
ATOM 2039 C CA . GLU B 1 71 ? -3.199 -25.281 13.711 1 93.38 71 GLU B CA 1
ATOM 2040 C C . GLU B 1 71 ? -2.547 -25.453 12.344 1 93.38 71 GLU B C 1
ATOM 2042 O O . GLU B 1 71 ? -3.133 -25.109 11.32 1 93.38 71 GLU B O 1
ATOM 2047 N N . GLU B 1 72 ? -1.455 -26.031 12.352 1 93.19 72 GLU B N 1
ATOM 2048 C CA . GLU B 1 72 ? -0.7 -26.25 11.117 1 93.19 72 GLU B CA 1
ATOM 2049 C C . GLU B 1 72 ? -1.499 -27.062 10.117 1 93.19 72 GLU B C 1
ATOM 2051 O O . GLU B 1 72 ? -1.413 -26.828 8.906 1 93.19 72 GLU B O 1
ATOM 2056 N N . ALA B 1 73 ? -2.225 -28.016 10.633 1 94.88 73 ALA B N 1
ATOM 2057 C CA . ALA B 1 73 ? -3.023 -28.875 9.766 1 94.88 73 ALA B CA 1
ATOM 2058 C C . ALA B 1 73 ? -4.039 -28.062 8.969 1 94.88 73 ALA B C 1
ATOM 2060 O O . ALA B 1 73 ? -4.316 -28.359 7.809 1 94.88 73 ALA B O 1
ATOM 2061 N N . GLN B 1 74 ? -4.566 -27.078 9.57 1 95.81 74 GLN B N 1
ATOM 2062 C CA . GLN B 1 74 ? -5.531 -26.219 8.891 1 95.81 74 GLN B CA 1
ATOM 2063 C C . GLN B 1 74 ? -4.852 -25.375 7.812 1 95.81 74 GLN B C 1
ATOM 2065 O O . GLN B 1 74 ? -5.406 -25.188 6.73 1 95.81 74 GLN B O 1
ATOM 2070 N N . LEU B 1 75 ? -3.684 -24.906 8.125 1 96.69 75 LEU B N 1
ATOM 2071 C CA . LEU B 1 75 ? -2.902 -24.188 7.129 1 96.69 75 LEU B CA 1
ATOM 2072 C C . LEU B 1 75 ? -2.586 -25.078 5.93 1 96.69 75 LEU B C 1
ATOM 2074 O O . LEU B 1 75 ? -2.777 -24.672 4.781 1 96.69 75 LEU B O 1
ATOM 2078 N N . LEU B 1 76 ? -2.172 -26.266 6.23 1 95.81 76 LEU B N 1
ATOM 2079 C CA . LEU B 1 76 ? -1.816 -27.203 5.168 1 95.81 76 LEU B CA 1
ATOM 2080 C C . LEU B 1 76 ? -3.031 -27.547 4.312 1 95.81 76 LEU B C 1
ATOM 2082 O O . LEU B 1 76 ? -2.918 -27.672 3.09 1 95.81 76 LEU B O 1
ATOM 2086 N N . ALA B 1 77 ? -4.16 -27.703 4.93 1 96.62 77 ALA B N 1
ATOM 2087 C CA . ALA B 1 77 ? -5.395 -27.953 4.188 1 96.62 77 ALA B CA 1
ATOM 2088 C C . ALA B 1 77 ? -5.688 -26.812 3.213 1 96.62 77 ALA B C 1
ATOM 2090 O O . ALA B 1 77 ? -6.066 -27.047 2.064 1 96.62 77 ALA B O 1
ATOM 2091 N N . LYS B 1 78 ? -5.57 -25.609 3.674 1 96.31 78 LYS B N 1
ATOM 2092 C CA . LYS B 1 78 ? -5.777 -24.453 2.814 1 96.31 78 LYS B CA 1
ATOM 2093 C C . LYS B 1 78 ? -4.754 -24.422 1.682 1 96.31 78 LYS B C 1
ATOM 2095 O O . LYS B 1 78 ? -5.102 -24.141 0.533 1 96.31 78 LYS B O 1
ATOM 2100 N N . LEU B 1 79 ? -3.506 -24.734 2.002 1 97.38 79 LEU B N 1
ATOM 2101 C CA . LEU B 1 79 ? -2.459 -24.734 0.986 1 97.38 79 LEU B CA 1
ATOM 2102 C C . LEU B 1 79 ? -2.738 -25.797 -0.077 1 97.38 79 LEU B C 1
ATOM 2104 O O . LEU B 1 79 ? -2.424 -25.594 -1.253 1 97.38 79 LEU B O 1
ATOM 2108 N N . ASN B 1 80 ? -3.301 -26.891 0.371 1 97.06 80 ASN B N 1
ATOM 2109 C CA . ASN B 1 80 ? -3.666 -27.922 -0.593 1 97.06 80 ASN B CA 1
ATOM 2110 C C . ASN B 1 80 ? -4.699 -27.422 -1.595 1 97.06 80 ASN B C 1
ATOM 2112 O O . ASN B 1 80 ? -4.641 -27.75 -2.779 1 97.06 80 ASN B O 1
ATOM 2116 N N . ILE B 1 81 ? -5.555 -26.641 -1.112 1 96.44 81 ILE B N 1
ATOM 2117 C CA . ILE B 1 81 ? -6.555 -26.047 -1.999 1 96.44 81 ILE B CA 1
ATOM 2118 C C . ILE B 1 81 ? -5.871 -25.094 -2.98 1 96.44 81 ILE B C 1
ATOM 2120 O O . ILE B 1 81 ? -6.121 -25.156 -4.188 1 96.44 81 ILE B O 1
ATOM 2124 N N . PHE B 1 82 ? -4.988 -24.266 -2.465 1 96.75 82 PHE B N 1
ATOM 2125 C CA . PHE B 1 82 ? -4.285 -23.281 -3.291 1 96.75 82 PHE B CA 1
ATOM 2126 C C . PHE B 1 82 ? -3.363 -23.984 -4.285 1 96.75 82 PHE B C 1
ATOM 2128 O O . PHE B 1 82 ? -3.076 -23.453 -5.355 1 96.75 82 PHE B O 1
ATOM 2135 N N . TYR B 1 83 ? -2.914 -25.188 -3.928 1 97.94 83 TYR B N 1
ATOM 2136 C CA . TYR B 1 83 ? -1.927 -25.906 -4.73 1 97.94 83 TYR B CA 1
ATOM 2137 C C . TYR B 1 83 ? -2.602 -26.75 -5.809 1 97.94 83 TYR B C 1
ATOM 2139 O O . TYR B 1 83 ? -1.93 -27.312 -6.676 1 97.94 83 TYR B O 1
ATOM 2147 N N . GLU B 1 84 ? -3.938 -26.812 -5.723 1 97.69 84 GLU B N 1
ATOM 2148 C CA . GLU B 1 84 ? -4.672 -27.406 -6.836 1 97.69 84 GLU B CA 1
ATOM 2149 C C . GLU B 1 84 ? -4.594 -26.531 -8.086 1 97.69 84 GLU B C 1
ATOM 2151 O O . GLU B 1 84 ? -4.789 -25.312 -8.008 1 97.69 84 GLU B O 1
ATOM 2156 N N . GLU B 1 85 ? -4.215 -27.125 -9.18 1 98.25 85 GLU B N 1
ATOM 2157 C CA . GLU B 1 85 ? -4.148 -26.391 -10.438 1 98.25 85 GLU B CA 1
ATOM 2158 C C . GLU B 1 85 ? -5.48 -25.734 -10.766 1 98.25 85 GLU B C 1
ATOM 2160 O O . GLU B 1 85 ? -6.516 -26.391 -10.82 1 98.25 85 GLU B O 1
ATOM 2165 N N . HIS B 1 86 ? -5.48 -24.422 -10.961 1 98.31 86 HIS B N 1
ATOM 2166 C CA . HIS B 1 86 ? -6.707 -23.688 -11.219 1 98.31 86 HIS B CA 1
ATOM 2167 C C . HIS B 1 86 ? -6.43 -22.438 -12.062 1 98.31 86 HIS B C 1
ATOM 2169 O O . HIS B 1 86 ? -5.273 -22.125 -12.352 1 98.31 86 HIS B O 1
ATOM 2175 N N . LEU B 1 87 ? -7.406 -21.828 -12.586 1 97.62 87 LEU B N 1
ATOM 2176 C CA . LEU B 1 87 ? -7.289 -20.531 -13.273 1 97.62 87 LEU B CA 1
ATOM 2177 C C . LEU B 1 87 ? -8.344 -19.562 -12.766 1 97.62 87 LEU B C 1
ATOM 2179 O O . LEU B 1 87 ? -9.305 -19.953 -12.102 1 97.62 87 LEU B O 1
ATOM 2183 N N . HIS B 1 88 ? -8.086 -18.281 -12.805 1 95.25 88 HIS B N 1
ATOM 2184 C CA . HIS B 1 88 ? -9.039 -17.203 -12.57 1 95.25 88 HIS B CA 1
ATOM 2185 C C . HIS B 1 88 ? -9.438 -16.516 -13.875 1 95.25 88 HIS B C 1
ATOM 2187 O O . HIS B 1 88 ? -8.688 -16.562 -14.859 1 95.25 88 HIS B O 1
ATOM 2193 N N . GLU B 1 89 ? -10.547 -15.93 -13.852 1 93.38 89 GLU B N 1
ATOM 2194 C CA . GLU B 1 89 ? -11.047 -15.242 -15.039 1 93.38 89 GLU B CA 1
ATOM 2195 C C . GLU B 1 89 ? -10.469 -13.836 -15.141 1 93.38 89 GLU B C 1
ATOM 2197 O O . GLU B 1 89 ? -10.586 -13.18 -16.188 1 93.38 89 GLU B O 1
ATOM 2202 N N . ASP B 1 90 ? -9.891 -13.383 -14.094 1 92.31 90 ASP B N 1
ATOM 2203 C CA . ASP B 1 90 ? -9.219 -12.086 -14.078 1 92.31 90 ASP B CA 1
ATOM 2204 C C . ASP B 1 90 ? -7.723 -12.242 -13.844 1 92.31 90 ASP B C 1
ATOM 2206 O O . ASP B 1 90 ? -7.281 -13.211 -13.227 1 92.31 90 ASP B O 1
ATOM 2210 N N . GLU B 1 91 ? -7 -11.25 -14.398 1 92.69 91 GLU B N 1
ATOM 2211 C CA . GLU B 1 91 ? -5.578 -11.18 -14.086 1 92.69 91 GLU B CA 1
ATOM 2212 C C . GLU B 1 91 ? -5.352 -10.984 -12.586 1 92.69 91 GLU B C 1
ATOM 2214 O O . GLU B 1 91 ? -6.188 -10.391 -11.898 1 92.69 91 GLU B O 1
ATOM 2219 N N . GLU B 1 92 ? -4.336 -11.609 -12.133 1 88.62 92 GLU B N 1
ATOM 2220 C CA . GLU B 1 92 ? -4.008 -11.508 -10.719 1 88.62 92 GLU B CA 1
ATOM 2221 C C . GLU B 1 92 ? -2.674 -10.789 -10.508 1 88.62 92 GLU B C 1
ATOM 2223 O O . GLU B 1 92 ? -1.691 -11.086 -11.195 1 88.62 92 GLU B O 1
ATOM 2228 N N . ILE B 1 93 ? -2.643 -9.805 -9.672 1 92.19 93 ILE B N 1
ATOM 2229 C CA . ILE B 1 93 ? -1.428 -9.125 -9.234 1 92.19 93 ILE B CA 1
ATOM 2230 C C . ILE B 1 93 ? -1.214 -9.359 -7.746 1 92.19 93 ILE B C 1
ATOM 2232 O O . ILE B 1 93 ? -2.121 -9.141 -6.938 1 92.19 93 ILE B O 1
ATOM 2236 N N . ARG B 1 94 ? -0.093 -9.883 -7.395 1 96.62 94 ARG B N 1
ATOM 2237 C CA . ARG B 1 94 ? 0.313 -10.094 -6.012 1 96.62 94 ARG B CA 1
ATOM 2238 C C . ARG B 1 94 ? 1.611 -9.352 -5.703 1 96.62 94 ARG B C 1
ATOM 2240 O O . ARG B 1 94 ? 2.553 -9.383 -6.496 1 96.62 94 ARG B O 1
ATOM 2247 N N . TYR B 1 95 ? 1.604 -8.594 -4.668 1 97.25 95 TYR B N 1
ATOM 2248 C CA . TYR B 1 95 ? 2.789 -7.922 -4.152 1 97.25 95 TYR B CA 1
ATOM 2249 C C . TYR B 1 95 ? 3.156 -8.453 -2.77 1 97.25 95 TYR B C 1
ATOM 2251 O O . TYR B 1 95 ? 2.393 -8.297 -1.814 1 97.25 95 TYR B O 1
ATOM 2259 N N . CYS B 1 96 ? 4.297 -9.094 -2.676 1 97.5 96 CYS B N 1
ATOM 2260 C CA . CYS B 1 96 ? 4.73 -9.688 -1.414 1 97.5 96 CYS B CA 1
ATOM 2261 C C . CYS B 1 96 ? 5.281 -8.617 -0.475 1 97.5 96 CYS B C 1
ATOM 2263 O O . CYS B 1 96 ? 6.227 -7.906 -0.821 1 97.5 96 CYS B O 1
ATOM 2265 N N . VAL B 1 97 ? 4.691 -8.57 0.688 1 95.06 97 VAL B N 1
ATOM 2266 C CA . VAL B 1 97 ? 5.082 -7.559 1.661 1 95.06 97 VAL B CA 1
ATOM 2267 C C . VAL B 1 97 ? 5.988 -8.18 2.719 1 95.06 97 VAL B C 1
ATOM 2269 O O . VAL B 1 97 ? 6.977 -7.574 3.143 1 95.06 97 VAL B O 1
ATOM 2272 N N . GLU B 1 98 ? 5.695 -9.32 3.193 1 95.25 98 GLU B N 1
ATOM 2273 C CA . GLU B 1 98 ? 6.457 -10.094 4.172 1 95.25 98 GLU B CA 1
ATOM 2274 C C . GLU B 1 98 ? 6.418 -11.586 3.854 1 95.25 98 GLU B C 1
ATOM 2276 O O . GLU B 1 98 ? 5.461 -12.07 3.252 1 95.25 98 GLU B O 1
ATOM 2281 N N . GL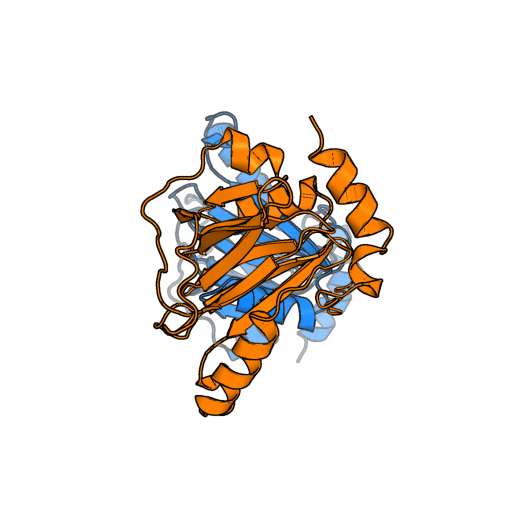Y B 1 99 ? 7.469 -12.25 4.309 1 96.88 99 GLY B N 1
ATOM 2282 C CA . GLY B 1 99 ? 7.508 -13.688 4.102 1 96.88 99 GLY B CA 1
ATOM 2283 C C . GLY B 1 99 ? 7.832 -14.078 2.67 1 96.88 99 GLY B C 1
ATOM 2284 O O . GLY B 1 99 ? 8.594 -13.383 1.99 1 96.88 99 GLY B O 1
ATOM 2285 N N . SER B 1 100 ? 7.344 -15.32 2.326 1 98.25 100 SER B N 1
ATOM 2286 C CA . SER B 1 100 ? 7.672 -15.812 0.992 1 98.25 100 SER B CA 1
ATOM 2287 C C . SER B 1 100 ? 6.723 -16.938 0.57 1 98.25 100 SER B C 1
ATOM 2289 O O . SER B 1 100 ? 6.125 -17.594 1.417 1 98.25 100 SER B O 1
ATOM 2291 N N . GLY B 1 101 ? 6.57 -17.078 -0.708 1 98.31 101 GLY B N 1
ATOM 2292 C CA . GLY B 1 101 ? 5.734 -18.109 -1.302 1 98.31 101 GLY B CA 1
ATOM 2293 C C . GLY B 1 101 ? 6.07 -18.391 -2.754 1 98.31 101 GLY B C 1
ATOM 2294 O O . GLY B 1 101 ? 6.957 -17.75 -3.324 1 98.31 101 GLY B O 1
ATOM 2295 N N . TYR B 1 102 ? 5.422 -19.422 -3.279 1 98.62 102 TYR B N 1
ATOM 2296 C CA . TYR B 1 102 ? 5.621 -19.859 -4.656 1 98.62 102 TYR B CA 1
ATOM 2297 C C . TYR B 1 102 ? 4.344 -19.703 -5.469 1 98.62 102 TYR B C 1
ATOM 2299 O O . TYR B 1 102 ? 3.273 -20.156 -5.043 1 98.62 102 TYR B O 1
ATOM 2307 N N . PHE B 1 103 ? 4.453 -19.094 -6.547 1 98.44 103 PHE B N 1
ATOM 2308 C CA . PHE B 1 103 ? 3.436 -19.156 -7.59 1 98.44 103 PHE B CA 1
ATOM 2309 C C . PHE B 1 103 ? 3.916 -20.031 -8.75 1 98.44 103 PHE B C 1
ATOM 2311 O O . PHE B 1 103 ? 4.945 -19.734 -9.367 1 98.44 103 PHE B O 1
ATOM 2318 N N . ASP B 1 104 ? 3.236 -21.047 -8.953 1 98.44 104 ASP B N 1
ATOM 2319 C CA . ASP B 1 104 ? 3.518 -21.891 -10.117 1 98.44 104 ASP B CA 1
ATOM 2320 C C . ASP B 1 104 ? 2.572 -21.578 -11.266 1 98.44 104 ASP B C 1
ATOM 2322 O O . ASP B 1 104 ? 1.354 -21.516 -11.086 1 98.44 104 ASP B O 1
ATOM 2326 N N . VAL B 1 105 ? 3.119 -21.406 -12.375 1 98.44 105 VAL B N 1
ATOM 2327 C CA . VAL B 1 105 ? 2.301 -21.219 -13.57 1 98.44 105 VAL B CA 1
ATOM 2328 C C . VAL B 1 105 ? 2.57 -22.328 -14.57 1 98.44 105 VAL B C 1
ATOM 2330 O O . VAL B 1 105 ? 3.711 -22.766 -14.734 1 98.44 105 VAL B O 1
ATOM 2333 N N . LYS B 1 106 ? 1.522 -22.75 -15.211 1 98.25 106 LYS B N 1
ATOM 2334 C CA . LYS B 1 106 ? 1.646 -23.828 -16.188 1 98.25 106 LYS B CA 1
ATOM 2335 C C . LYS B 1 106 ? 1.912 -23.266 -17.594 1 98.25 106 LYS B C 1
ATOM 2337 O O . LYS B 1 106 ? 1.166 -22.422 -18.078 1 98.25 106 LYS B O 1
ATOM 2342 N N . ASP B 1 107 ? 2.984 -23.688 -18.156 1 97.69 107 ASP B N 1
ATOM 2343 C CA . ASP B 1 107 ? 3.248 -23.391 -19.562 1 97.69 107 ASP B CA 1
ATOM 2344 C C . ASP B 1 107 ? 2.447 -24.297 -20.484 1 97.69 107 ASP B C 1
ATOM 2346 O O . ASP B 1 107 ? 2.738 -25.5 -20.594 1 97.69 107 ASP B O 1
ATOM 2350 N N . PRO B 1 108 ? 1.478 -23.766 -21.156 1 95.75 108 PRO B N 1
ATOM 2351 C CA . PRO B 1 108 ? 0.62 -24.641 -21.953 1 95.75 108 PRO B CA 1
ATOM 2352 C C . PRO B 1 108 ? 1.324 -25.172 -23.203 1 95.75 108 PRO B C 1
ATOM 2354 O O . PRO B 1 108 ? 0.839 -26.109 -23.828 1 95.75 108 PRO B O 1
ATOM 2357 N N . THR B 1 109 ? 2.436 -24.609 -23.594 1 94.81 109 THR B N 1
ATOM 2358 C CA . THR B 1 109 ? 3.111 -25.031 -24.812 1 94.81 109 THR B CA 1
ATOM 2359 C C . THR B 1 109 ? 3.867 -26.328 -24.609 1 94.81 109 THR B C 1
ATOM 2361 O O . THR B 1 109 ? 4.055 -27.109 -25.547 1 94.81 109 THR B O 1
ATOM 2364 N N . ASN B 1 110 ? 4.305 -26.594 -23.406 1 95.5 110 ASN B N 1
ATOM 2365 C CA . ASN B 1 110 ? 5.066 -27.812 -23.156 1 95.5 110 ASN B CA 1
ATOM 2366 C C . ASN B 1 110 ? 4.652 -28.484 -21.844 1 95.5 110 ASN B C 1
ATOM 2368 O O . ASN B 1 110 ? 5.285 -29.438 -21.406 1 95.5 110 ASN B O 1
ATOM 2372 N N . ASN B 1 111 ? 3.688 -27.906 -21.125 1 95.88 111 ASN B N 1
ATOM 2373 C CA . ASN B 1 111 ? 3.041 -28.453 -19.922 1 95.88 111 ASN B CA 1
ATOM 2374 C C . ASN B 1 111 ? 3.979 -28.438 -18.719 1 95.88 111 ASN B C 1
ATOM 2376 O O . ASN B 1 111 ? 3.785 -29.203 -17.766 1 95.88 111 ASN B O 1
ATOM 2380 N N . GLU B 1 112 ? 5.008 -27.625 -18.781 1 97.38 112 GLU B N 1
ATOM 2381 C CA . GLU B 1 112 ? 5.918 -27.5 -17.656 1 97.38 112 GLU B CA 1
ATOM 2382 C C . GLU B 1 112 ? 5.387 -26.484 -16.625 1 97.38 112 GLU B C 1
ATOM 2384 O O . GLU B 1 112 ? 4.781 -25.484 -17 1 97.38 112 GLU B O 1
ATOM 2389 N N . TRP B 1 113 ? 5.605 -26.828 -15.398 1 98.44 113 TRP B N 1
ATOM 2390 C CA . TRP B 1 113 ? 5.383 -25.844 -14.344 1 98.44 113 TRP B CA 1
ATOM 2391 C C . TRP B 1 113 ? 6.574 -24.906 -14.211 1 98.44 113 TRP B C 1
ATOM 2393 O O . TRP B 1 113 ? 7.723 -25.344 -14.156 1 98.44 113 TRP B O 1
ATOM 2403 N N . ILE B 1 114 ? 6.273 -23.688 -14.242 1 98.62 114 ILE B N 1
ATOM 2404 C CA . ILE B 1 114 ? 7.246 -22.641 -13.93 1 98.62 114 ILE B CA 1
ATOM 2405 C C . ILE B 1 114 ? 6.992 -22.109 -12.523 1 98.62 114 ILE B C 1
ATOM 2407 O O . ILE B 1 114 ? 5.887 -21.656 -12.219 1 98.62 114 ILE B O 1
ATOM 2411 N N . ARG B 1 115 ? 7.977 -22.172 -11.648 1 98.62 115 ARG B N 1
ATOM 2412 C CA . ARG B 1 115 ? 7.828 -21.719 -10.273 1 98.62 115 ARG B CA 1
ATOM 2413 C C . ARG B 1 115 ? 8.445 -20.344 -10.086 1 98.62 115 ARG B C 1
ATOM 2415 O O . ARG B 1 115 ? 9.594 -20.109 -10.461 1 98.62 115 ARG B O 1
ATOM 2422 N N . CYS B 1 116 ? 7.645 -19.469 -9.562 1 98.5 116 CYS B N 1
ATOM 2423 C CA . CYS B 1 116 ? 8.062 -18.125 -9.195 1 98.5 116 CYS B CA 1
ATOM 2424 C C . CYS B 1 116 ? 8.133 -17.969 -7.68 1 98.5 116 CYS B C 1
ATOM 2426 O O . CYS B 1 116 ? 7.113 -18.031 -6.996 1 98.5 116 CYS B O 1
ATOM 2428 N N . LYS B 1 117 ? 9.258 -17.797 -7.16 1 98.44 117 LYS B N 1
ATOM 2429 C CA . LYS B 1 117 ? 9.422 -17.547 -5.73 1 98.44 117 LYS B CA 1
ATOM 2430 C C . LYS B 1 117 ? 9.406 -16.062 -5.426 1 98.44 117 LYS B C 1
ATOM 2432 O O . LYS B 1 117 ? 10.195 -15.297 -5.988 1 98.44 117 LYS B O 1
ATOM 2437 N N . LEU B 1 118 ? 8.555 -15.68 -4.582 1 98.19 118 LEU B N 1
ATOM 2438 C CA . LEU B 1 118 ? 8.406 -14.266 -4.238 1 98.19 118 LEU B CA 1
ATOM 2439 C C . LEU B 1 118 ? 8.977 -13.977 -2.855 1 98.19 118 LEU B C 1
ATOM 2441 O O . LEU B 1 118 ? 8.781 -14.766 -1.923 1 98.19 118 LEU B O 1
ATOM 2445 N N . TYR B 1 119 ? 9.664 -12.883 -2.744 1 97.44 119 TYR B N 1
ATOM 2446 C CA . TYR B 1 119 ? 10.164 -12.281 -1.513 1 97.44 119 TYR B CA 1
ATOM 2447 C C . TYR B 1 119 ? 9.602 -10.883 -1.322 1 97.44 119 TYR B C 1
ATOM 2449 O O . TYR B 1 119 ? 9 -10.32 -2.236 1 97.44 119 TYR B O 1
ATOM 2457 N N . PRO B 1 120 ? 9.766 -10.375 -0.061 1 95.75 120 PRO B N 1
ATOM 2458 C CA . PRO B 1 120 ? 9.273 -9.008 0.141 1 95.75 120 PRO B CA 1
ATOM 2459 C C . PRO B 1 120 ? 9.781 -8.031 -0.915 1 95.75 120 PRO B C 1
ATOM 2461 O O . PRO B 1 120 ? 10.984 -7.988 -1.189 1 95.75 120 PRO B O 1
ATOM 2464 N N . GLY B 1 121 ? 8.852 -7.293 -1.512 1 96.06 121 GLY B N 1
ATOM 2465 C CA . GLY B 1 121 ? 9.188 -6.34 -2.559 1 96.06 121 GLY B CA 1
ATOM 2466 C C . GLY B 1 121 ? 8.93 -6.871 -3.955 1 96.06 121 GLY B C 1
ATOM 2467 O O . GLY B 1 121 ? 8.906 -6.105 -4.922 1 96.06 121 GLY B O 1
ATOM 2468 N N . ASP B 1 122 ? 8.703 -8.203 -4.074 1 97.75 122 ASP B N 1
ATOM 2469 C CA . ASP B 1 122 ? 8.453 -8.805 -5.383 1 97.75 122 ASP B CA 1
ATOM 2470 C C . ASP B 1 122 ? 6.977 -8.695 -5.762 1 97.75 122 ASP B C 1
ATOM 2472 O O . ASP B 1 122 ? 6.098 -8.859 -4.914 1 97.75 122 ASP B O 1
ATOM 2476 N N . LEU B 1 123 ? 6.746 -8.375 -6.977 1 97.81 123 LEU B N 1
ATOM 2477 C CA . LEU B 1 123 ? 5.41 -8.297 -7.551 1 97.81 123 LEU B CA 1
ATOM 2478 C C . LEU B 1 123 ? 5.27 -9.242 -8.734 1 97.81 123 LEU B C 1
ATOM 2480 O O . LEU B 1 123 ? 6.176 -9.344 -9.57 1 97.81 123 LEU B O 1
ATOM 2484 N N . LEU B 1 124 ? 4.18 -9.953 -8.812 1 97.81 124 LEU B N 1
ATOM 2485 C CA . LEU B 1 124 ? 3.885 -10.883 -9.898 1 97.81 124 LEU B CA 1
ATOM 2486 C C . LEU B 1 124 ? 2.488 -10.641 -10.461 1 97.81 124 LEU B C 1
ATOM 2488 O O . LEU B 1 124 ? 1.526 -10.5 -9.703 1 97.81 124 LEU B O 1
ATOM 2492 N N . ILE B 1 125 ? 2.402 -10.508 -11.75 1 97.12 125 ILE B N 1
ATOM 2493 C CA . ILE B 1 125 ? 1.12 -10.477 -12.445 1 97.12 125 ILE B CA 1
ATOM 2494 C C . ILE B 1 125 ? 1.001 -11.695 -13.359 1 97.12 125 ILE B C 1
ATOM 2496 O O . ILE B 1 125 ? 1.894 -11.961 -14.172 1 97.12 125 ILE B O 1
ATOM 2500 N N . ILE B 1 126 ? -0.039 -12.414 -13.203 1 96.75 126 ILE B N 1
ATOM 2501 C CA . ILE B 1 126 ? -0.299 -13.523 -14.117 1 96.75 126 ILE B CA 1
ATOM 2502 C C . ILE B 1 126 ? -1.591 -13.266 -14.891 1 96.75 126 ILE B C 1
ATOM 2504 O O . ILE B 1 126 ? -2.551 -12.719 -14.336 1 96.75 126 ILE B O 1
ATOM 2508 N N . PRO B 1 127 ? -1.596 -13.586 -16.141 1 96.44 127 PRO B N 1
ATOM 2509 C CA . PRO B 1 127 ? -2.748 -13.25 -16.969 1 96.44 127 PRO B CA 1
ATOM 2510 C C . PRO B 1 127 ? -3.971 -14.117 -16.672 1 96.44 127 PRO B C 1
ATOM 2512 O O . PRO B 1 127 ? -3.836 -15.219 -16.141 1 96.44 127 PRO B O 1
ATOM 2515 N N . ALA B 1 128 ? -5.133 -13.57 -17.031 1 95.5 128 ALA B N 1
ATOM 2516 C CA . ALA B 1 128 ? -6.379 -14.328 -16.938 1 95.5 128 ALA B CA 1
ATOM 2517 C C . ALA B 1 128 ? -6.316 -15.594 -17.797 1 95.5 128 ALA B C 1
ATOM 2519 O O . ALA B 1 128 ? -5.797 -15.57 -18.906 1 95.5 128 ALA B O 1
ATOM 2520 N N . GLY B 1 129 ? -6.789 -16.672 -17.219 1 97 129 GLY B N 1
ATOM 2521 C CA . GLY B 1 129 ? -6.949 -17.891 -18 1 97 129 GLY B CA 1
ATOM 2522 C C . GLY B 1 129 ? -5.75 -18.812 -17.922 1 97 129 GLY B C 1
ATOM 2523 O O . GLY B 1 129 ? -5.789 -19.938 -18.438 1 97 129 GLY B O 1
ATOM 2524 N N . ILE B 1 130 ? -4.684 -18.359 -17.328 1 98 130 ILE B N 1
ATOM 2525 C CA . ILE B 1 130 ? -3.523 -19.234 -17.203 1 98 130 ILE B CA 1
ATOM 2526 C C . ILE B 1 130 ? -3.701 -20.156 -16 1 98 130 ILE B C 1
ATOM 2528 O O . ILE B 1 130 ? -4.16 -19.719 -14.938 1 98 130 ILE B O 1
ATOM 2532 N N . TYR B 1 131 ? -3.465 -21.375 -16.141 1 98.5 131 TYR B N 1
ATOM 2533 C CA . TYR B 1 131 ? -3.465 -22.297 -14.992 1 98.5 131 TYR B CA 1
ATOM 2534 C C . TYR B 1 131 ? -2.289 -22 -14.07 1 98.5 131 TYR B C 1
ATOM 2536 O O . TYR B 1 131 ? -1.167 -21.781 -14.531 1 98.5 131 TYR B O 1
ATOM 2544 N N . HIS B 1 132 ? -2.557 -21.984 -12.844 1 98.5 132 HIS B N 1
ATOM 2545 C CA . HIS B 1 132 ? -1.524 -21.719 -11.852 1 98.5 132 HIS B CA 1
ATOM 2546 C C . HIS B 1 132 ? -1.876 -22.344 -10.508 1 98.5 132 HIS B C 1
ATOM 2548 O O . HIS B 1 132 ? -2.941 -22.938 -10.359 1 98.5 132 HIS B O 1
ATOM 2554 N N . ARG B 1 133 ? -0.98 -22.312 -9.617 1 98.44 133 ARG B N 1
ATOM 2555 C CA . ARG B 1 133 ? -1.158 -22.719 -8.227 1 98.44 133 ARG B CA 1
ATOM 2556 C C . ARG B 1 133 ? -0.226 -21.953 -7.301 1 98.44 133 ARG B C 1
ATOM 2558 O O . ARG B 1 133 ? 0.689 -21.266 -7.762 1 98.44 133 ARG B O 1
ATOM 2565 N N . PHE B 1 134 ? -0.535 -21.969 -6.055 1 98.31 134 PHE B N 1
ATOM 2566 C CA . PHE B 1 134 ? 0.235 -21.219 -5.07 1 98.31 134 PHE B CA 1
ATOM 2567 C C . PHE B 1 134 ? 0.56 -22.078 -3.861 1 98.31 134 PHE B C 1
ATOM 2569 O O . PHE B 1 134 ? -0.241 -22.938 -3.469 1 98.31 134 PHE B O 1
ATOM 2576 N N . THR B 1 135 ? 1.722 -21.906 -3.26 1 98.44 135 THR B N 1
ATOM 2577 C CA . THR B 1 135 ? 2.039 -22.469 -1.95 1 98.44 135 THR B CA 1
ATOM 2578 C C . THR B 1 135 ? 3.035 -21.578 -1.211 1 98.44 135 THR B C 1
ATOM 2580 O O . THR B 1 135 ? 3.629 -20.672 -1.805 1 98.44 135 THR B O 1
ATOM 2583 N N . LEU B 1 136 ? 3.129 -21.781 0.072 1 98.38 136 LEU B N 1
ATOM 2584 C CA . LEU B 1 136 ? 4.133 -21.125 0.896 1 98.38 136 LEU B CA 1
ATOM 2585 C C . LEU B 1 136 ? 5.48 -21.828 0.783 1 98.38 136 LEU B C 1
ATOM 2587 O O . LEU B 1 136 ? 5.551 -22.969 0.34 1 98.38 136 LEU B O 1
ATOM 2591 N N . THR B 1 137 ? 6.543 -21.109 1.104 1 98.06 137 THR B N 1
ATOM 2592 C CA . THR B 1 137 ? 7.785 -21.781 1.446 1 98.06 137 THR B CA 1
ATOM 2593 C C . THR B 1 137 ? 7.66 -22.5 2.789 1 98.06 137 THR B C 1
ATOM 2595 O O . THR B 1 137 ? 6.633 -22.391 3.467 1 98.06 137 THR B O 1
ATOM 2598 N N . THR B 1 138 ? 8.68 -23.141 3.18 1 96.19 138 THR B N 1
ATOM 2599 C CA . THR B 1 138 ? 8.648 -23.922 4.418 1 96.19 138 THR B CA 1
ATOM 2600 C C . THR B 1 138 ? 8.648 -22.984 5.633 1 96.19 138 THR B C 1
ATOM 2602 O O . THR B 1 138 ? 8.391 -23.422 6.754 1 96.19 138 THR B O 1
ATOM 2605 N N . ASP B 1 139 ? 8.828 -21.703 5.457 1 96.06 139 ASP B N 1
ATOM 2606 C CA . ASP B 1 139 ? 8.727 -20.719 6.531 1 96.06 139 ASP B CA 1
ATOM 2607 C C . ASP B 1 139 ? 7.277 -20.547 6.984 1 96.06 139 ASP B C 1
ATOM 2609 O O . ASP B 1 139 ? 7.02 -19.984 8.055 1 96.06 139 ASP B O 1
ATOM 2613 N N . ASN B 1 140 ? 6.332 -20.922 6.176 1 97.12 140 ASN B N 1
ATOM 2614 C CA . ASN B 1 140 ? 4.902 -20.938 6.477 1 97.12 140 ASN B CA 1
ATOM 2615 C C . ASN B 1 140 ? 4.387 -19.547 6.801 1 97.12 140 ASN B C 1
ATOM 2617 O O . ASN B 1 140 ? 3.637 -19.359 7.762 1 97.12 140 ASN B O 1
ATOM 2621 N N . PHE B 1 141 ? 4.84 -18.625 6.02 1 97.69 141 PHE B N 1
ATOM 2622 C CA . PHE B 1 141 ? 4.387 -17.266 6.277 1 97.69 141 PHE B CA 1
ATOM 2623 C C . PHE B 1 141 ? 4.52 -16.406 5.023 1 97.69 141 PHE B C 1
ATOM 2625 O O . PHE B 1 141 ? 5.57 -16.391 4.379 1 97.69 141 PHE B O 1
ATOM 2632 N N . ILE B 1 142 ? 3.377 -15.742 4.688 1 97.56 142 ILE B N 1
ATOM 2633 C CA . ILE B 1 142 ? 3.439 -14.703 3.666 1 97.56 142 ILE B CA 1
ATOM 2634 C C . ILE B 1 142 ? 2.379 -13.641 3.949 1 97.56 142 ILE B C 1
ATOM 2636 O O . ILE B 1 142 ? 1.307 -13.953 4.473 1 97.56 142 ILE B O 1
ATOM 2640 N N . LYS B 1 143 ? 2.697 -12.469 3.756 1 96.12 143 LYS B N 1
ATOM 2641 C CA . LYS B 1 143 ? 1.779 -11.336 3.652 1 96.12 143 LYS B CA 1
ATOM 2642 C C . LYS B 1 143 ? 1.884 -10.664 2.287 1 96.12 143 LYS B C 1
ATOM 2644 O O . LYS B 1 143 ? 2.979 -10.305 1.849 1 96.12 143 LYS B O 1
ATOM 2649 N N . ALA B 1 144 ? 0.772 -10.594 1.613 1 96.81 144 ALA B N 1
ATOM 2650 C CA . ALA B 1 144 ? 0.806 -10.047 0.26 1 96.81 144 ALA B CA 1
ATOM 2651 C C . ALA B 1 144 ? -0.391 -9.133 0.01 1 96.81 144 ALA B C 1
ATOM 2653 O O . ALA B 1 144 ? -1.485 -9.383 0.522 1 96.81 144 ALA B O 1
ATOM 2654 N N . VAL B 1 145 ? -0.122 -8.094 -0.724 1 96.06 145 VAL B N 1
ATOM 2655 C CA . VAL B 1 145 ? -1.196 -7.25 -1.245 1 96.06 145 VAL B CA 1
ATOM 2656 C C . VAL B 1 145 ? -1.729 -7.844 -2.549 1 96.06 145 VAL B C 1
ATOM 2658 O O . VAL B 1 145 ? -0.954 -8.164 -3.453 1 96.06 145 VAL B O 1
ATOM 2661 N N . ARG B 1 146 ? -3.029 -8.062 -2.594 1 94.81 146 ARG B N 1
ATOM 2662 C CA . ARG B 1 146 ? -3.707 -8.5 -3.811 1 94.81 146 ARG B CA 1
ATOM 2663 C C . ARG B 1 146 ? -4.453 -7.348 -4.469 1 94.81 146 ARG B C 1
ATOM 2665 O O . ARG B 1 146 ? -5.172 -6.602 -3.797 1 94.81 146 ARG B O 1
ATOM 2672 N N . LEU B 1 147 ? -4.223 -7.18 -5.688 1 93.25 147 LEU B N 1
ATOM 2673 C CA . LEU B 1 147 ? -4.93 -6.125 -6.41 1 93.25 147 LEU B CA 1
ATOM 2674 C C . LEU B 1 147 ? -5.891 -6.715 -7.434 1 93.25 147 LEU B C 1
ATOM 2676 O O . LEU B 1 147 ? -5.621 -7.773 -8.008 1 93.25 147 LEU B O 1
ATOM 2680 N N . PHE B 1 148 ? -7.012 -6.004 -7.645 1 90.56 148 PHE B N 1
ATOM 2681 C CA . PHE B 1 148 ? -8.062 -6.484 -8.531 1 90.56 148 PHE B CA 1
ATOM 2682 C C . PHE B 1 148 ? -8.594 -5.352 -9.406 1 90.56 148 PHE B C 1
ATOM 2684 O O . PHE B 1 148 ? -8.734 -4.219 -8.938 1 90.56 148 PHE B O 1
ATOM 2691 N N . LYS B 1 149 ? -8.859 -5.629 -10.602 1 87.06 149 LYS B N 1
ATOM 2692 C CA . LYS B 1 149 ? -9.438 -4.629 -11.484 1 87.06 149 LYS B CA 1
ATOM 2693 C C . LYS B 1 149 ? -10.906 -4.379 -11.156 1 87.06 149 LYS B C 1
ATOM 2695 O O . LYS B 1 149 ? -11.391 -3.252 -11.273 1 87.06 149 LYS B O 1
ATOM 2700 N N . GLU B 1 150 ? -11.602 -5.422 -10.82 1 83.44 150 GLU B N 1
ATOM 2701 C CA . GLU B 1 150 ? -12.992 -5.379 -10.367 1 83.44 150 GLU B CA 1
ATOM 2702 C C . GLU B 1 150 ? -13.148 -6.008 -8.984 1 83.44 150 GLU B C 1
ATOM 2704 O O . GLU B 1 150 ? -12.148 -6.316 -8.328 1 83.44 150 GLU B O 1
ATOM 2709 N N . GLU B 1 151 ? -14.305 -6.031 -8.523 1 82.81 151 GLU B N 1
ATOM 2710 C CA . GLU B 1 151 ? -14.516 -6.703 -7.242 1 82.81 151 GLU B CA 1
ATOM 2711 C C . GLU B 1 151 ? -13.844 -8.07 -7.219 1 82.81 151 GLU B C 1
ATOM 2713 O O . GLU B 1 151 ? -13.875 -8.797 -8.219 1 82.81 151 GLU B O 1
ATOM 2718 N N . PRO B 1 152 ? -13.188 -8.211 -6.164 1 76 152 PRO B N 1
ATOM 2719 C CA . PRO B 1 152 ? -12.484 -9.492 -6.078 1 76 152 PRO B CA 1
ATOM 2720 C C . PRO B 1 152 ? -13.383 -10.688 -6.395 1 76 152 PRO B C 1
ATOM 2722 O O . PRO B 1 152 ? -14.523 -10.75 -5.922 1 76 152 PRO B O 1
ATOM 2725 N N . LYS B 1 153 ? -12.961 -11.438 -7.469 1 71.56 153 LYS B N 1
ATOM 2726 C CA . LYS B 1 153 ? -13.578 -12.734 -7.73 1 71.56 153 LYS B CA 1
ATOM 2727 C C . LYS B 1 153 ? -12.734 -13.875 -7.164 1 71.56 153 LYS B C 1
ATOM 2729 O O . LYS B 1 153 ? -11.602 -14.086 -7.598 1 71.56 153 LYS B O 1
ATOM 2734 N N . TRP B 1 154 ? -13.148 -14.414 -6.074 1 69.81 154 TRP B N 1
ATOM 2735 C CA . TRP B 1 154 ? -12.336 -15.438 -5.426 1 69.81 154 TRP B CA 1
ATOM 2736 C C . TRP B 1 154 ? -12.656 -16.812 -5.98 1 69.81 154 TRP B C 1
ATOM 2738 O O . TRP B 1 154 ? -12.094 -17.828 -5.523 1 69.81 154 TRP B O 1
ATOM 2748 N N . GLU B 1 155 ? -13.367 -16.734 -7.016 1 84.75 155 GLU B N 1
ATOM 2749 C CA . GLU B 1 155 ? -13.719 -18.031 -7.562 1 84.75 155 GLU B CA 1
ATOM 2750 C C . GLU B 1 155 ? -12.562 -18.625 -8.367 1 84.75 155 GLU B C 1
ATOM 2752 O O . GLU B 1 155 ? -12.18 -18.078 -9.398 1 84.75 155 GLU B O 1
ATOM 2757 N N . ALA B 1 156 ? -12 -19.656 -7.906 1 92.69 156 ALA B N 1
ATOM 2758 C CA . ALA B 1 156 ? -11 -20.453 -8.602 1 92.69 156 ALA B CA 1
ATOM 2759 C C . ALA B 1 156 ? -11.648 -21.562 -9.414 1 92.69 156 ALA B C 1
ATOM 2761 O O . ALA B 1 156 ? -12.555 -22.25 -8.93 1 92.69 156 ALA B O 1
ATOM 2762 N N . HIS B 1 157 ? -11.289 -21.672 -10.672 1 96.69 157 HIS B N 1
ATOM 2763 C CA . HIS B 1 157 ? -11.734 -22.781 -11.5 1 96.69 157 HIS B CA 1
ATOM 2764 C C . HIS B 1 157 ? -10.672 -23.859 -11.594 1 96.69 157 HIS B C 1
ATOM 2766 O O . HIS B 1 157 ? -9.68 -23.703 -12.312 1 96.69 157 HIS B O 1
ATOM 2772 N N . ASN B 1 158 ? -10.969 -24.875 -10.891 1 97.69 158 ASN B N 1
ATOM 2773 C CA . ASN B 1 158 ? -10.016 -25.984 -10.906 1 97.69 158 ASN B CA 1
ATOM 2774 C C . ASN B 1 158 ? -9.891 -26.594 -12.297 1 97.69 158 ASN B C 1
ATOM 2776 O O . ASN B 1 158 ? -10.859 -26.641 -13.047 1 97.69 158 ASN B O 1
ATOM 2780 N N . LYS B 1 159 ? -8.734 -27.047 -12.562 1 98.19 159 LYS B N 1
ATOM 2781 C CA . LYS B 1 159 ? -8.477 -27.672 -13.852 1 98.19 159 LYS B CA 1
ATOM 2782 C C . LYS B 1 159 ? -9.469 -28.812 -14.109 1 98.19 159 LYS B C 1
ATOM 2784 O O . LYS B 1 159 ? -9.656 -29.688 -13.25 1 98.19 159 LYS B O 1
ATOM 2789 N N . SER B 1 160 ? -10.141 -28.75 -15.188 1 97.44 160 SER B N 1
ATOM 2790 C CA . SER B 1 160 ? -11.086 -29.75 -15.664 1 97.44 160 SER B CA 1
ATOM 2791 C C . SER B 1 160 ? -11.375 -29.578 -17.156 1 97.44 160 SER B C 1
ATOM 2793 O O . SER B 1 160 ? -10.938 -28.594 -17.766 1 97.44 160 SER B O 1
ATOM 2795 N N . THR B 1 161 ? -12.156 -30.531 -17.641 1 96.56 161 THR B N 1
ATOM 2796 C CA . THR B 1 161 ? -12.578 -30.422 -19.047 1 96.56 161 THR B CA 1
ATOM 2797 C C . THR B 1 161 ? -13.492 -29.219 -19.234 1 96.56 161 THR B C 1
ATOM 2799 O O . THR B 1 161 ? -13.469 -28.578 -20.297 1 96.56 161 THR B O 1
ATOM 2802 N N . VAL B 1 162 ? -14.258 -28.938 -18.266 1 96.94 162 VAL B N 1
ATOM 2803 C CA . VAL B 1 162 ? -15.164 -27.797 -18.312 1 96.94 162 VAL B CA 1
ATOM 2804 C C . VAL B 1 162 ? -14.352 -26.5 -18.25 1 96.94 162 VAL B C 1
ATOM 2806 O O . VAL B 1 162 ? -14.578 -25.594 -19.062 1 96.94 162 VAL B O 1
ATOM 2809 N N . THR B 1 163 ? -13.391 -26.438 -17.312 1 97.38 163 THR B N 1
ATOM 2810 C CA . THR B 1 163 ? -12.57 -25.25 -17.141 1 97.38 163 THR B CA 1
ATOM 2811 C C . THR B 1 163 ? -11.734 -24.984 -18.391 1 97.38 163 THR B C 1
ATOM 2813 O O . THR B 1 163 ? -11.523 -23.828 -18.781 1 97.38 163 THR B O 1
ATOM 2816 N N . ASP B 1 164 ? -11.336 -26.031 -19.078 1 97.12 164 ASP B N 1
ATOM 2817 C CA . ASP B 1 164 ? -10.539 -25.906 -20.297 1 97.12 164 ASP B CA 1
ATOM 2818 C C . ASP B 1 164 ? -11.328 -25.203 -21.406 1 97.12 164 ASP B C 1
ATOM 2820 O O . ASP B 1 164 ? -10.742 -24.703 -22.359 1 97.12 164 ASP B O 1
ATOM 2824 N N . GLN B 1 165 ? -12.664 -25.234 -21.25 1 97.12 165 GLN B N 1
ATOM 2825 C CA . GLN B 1 165 ? -13.516 -24.703 -22.297 1 97.12 165 GLN B CA 1
ATOM 2826 C C . GLN B 1 165 ? -13.961 -23.281 -21.984 1 97.12 165 GLN B C 1
ATOM 2828 O O . GLN B 1 165 ? -14.656 -22.641 -22.781 1 97.12 165 GLN B O 1
ATOM 2833 N N . LEU B 1 166 ? -13.523 -22.828 -20.859 1 96.62 166 LEU B N 1
ATOM 2834 C CA . LEU B 1 166 ? -13.898 -21.453 -20.531 1 96.62 166 LEU B CA 1
ATOM 2835 C C . LEU B 1 166 ? -13.367 -20.469 -21.578 1 96.62 166 LEU B C 1
ATOM 2837 O O . LEU B 1 166 ? -12.234 -20.625 -22.047 1 96.62 166 LEU B O 1
ATOM 2841 N N . PRO B 1 167 ? -14.211 -19.484 -21.969 1 97.5 167 PRO B N 1
ATOM 2842 C CA . PRO B 1 167 ? -13.781 -18.5 -22.953 1 97.5 167 PRO B CA 1
ATOM 2843 C C . PRO B 1 167 ? -12.469 -17.812 -22.578 1 97.5 167 PRO B C 1
ATOM 2845 O O . PRO B 1 167 ? -11.609 -17.594 -23.438 1 97.5 167 PRO B O 1
ATOM 2848 N N . ILE B 1 168 ? -12.219 -17.562 -21.312 1 96.62 168 ILE B N 1
ATOM 2849 C CA . ILE B 1 168 ? -11.023 -16.859 -20.875 1 96.62 168 ILE B CA 1
ATOM 2850 C C . ILE B 1 168 ? -9.797 -17.734 -21.094 1 96.62 168 ILE B C 1
ATOM 2852 O O . ILE B 1 168 ? -8.719 -17.219 -21.422 1 96.62 168 ILE B O 1
ATOM 2856 N N . ARG B 1 169 ? -9.914 -19.016 -20.891 1 97.56 169 ARG B N 1
ATOM 2857 C CA . ARG B 1 169 ? -8.812 -19.953 -21.141 1 97.56 169 ARG B CA 1
ATOM 2858 C C . ARG B 1 169 ? -8.453 -20 -22.625 1 97.56 169 ARG B C 1
ATOM 2860 O O . ARG B 1 169 ? -7.281 -19.922 -22.984 1 97.56 169 ARG B O 1
ATOM 2867 N N . LYS B 1 170 ? -9.484 -20.078 -23.422 1 97.12 170 LYS B N 1
ATOM 2868 C CA . LYS B 1 170 ? -9.281 -20.094 -24.875 1 97.12 170 LYS B CA 1
ATOM 2869 C C . LYS B 1 170 ? -8.625 -18.797 -25.359 1 97.12 170 LYS B C 1
ATOM 2871 O O . LYS B 1 170 ? -7.73 -18.828 -26.203 1 97.12 170 LYS B O 1
ATOM 2876 N N . GLN B 1 171 ? -9.141 -17.75 -24.828 1 97.25 171 GLN B N 1
ATOM 2877 C CA . GLN B 1 171 ? -8.562 -16.453 -25.188 1 97.25 171 GLN B CA 1
ATOM 2878 C C . GLN B 1 171 ? -7.086 -16.391 -24.812 1 97.25 171 GLN B C 1
ATOM 2880 O O . GLN B 1 171 ? -6.258 -15.93 -25.594 1 97.25 171 GLN B O 1
ATOM 2885 N N . TYR B 1 172 ? -6.781 -16.875 -23.641 1 97.75 172 TYR B N 1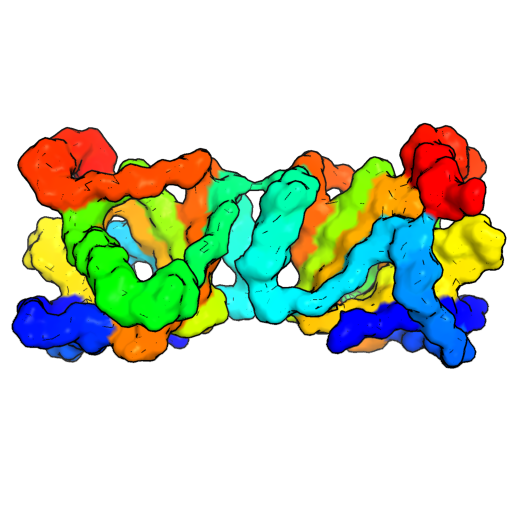
ATOM 2886 C CA . TYR B 1 172 ? -5.395 -16.875 -23.188 1 97.75 172 TYR B CA 1
ATOM 2887 C C . TYR B 1 172 ? -4.523 -17.719 -24.109 1 97.75 172 TYR B C 1
ATOM 2889 O O . TYR B 1 172 ? -3.432 -17.297 -24.5 1 97.75 172 TYR B O 1
ATOM 2897 N N . LEU B 1 173 ? -4.973 -18.875 -24.484 1 97.06 173 LEU B N 1
ATOM 2898 C CA . LEU B 1 173 ? -4.203 -19.781 -25.328 1 97.06 173 LEU B CA 1
ATOM 2899 C C . LEU B 1 173 ? -3.92 -19.156 -26.688 1 97.06 173 LEU B C 1
ATOM 2901 O O . LEU B 1 173 ? -2.875 -19.406 -27.297 1 97.06 173 LEU B O 1
ATOM 2905 N N . LYS B 1 174 ? -4.836 -18.266 -27.125 1 96 174 LYS B N 1
ATOM 2906 C CA . LYS B 1 174 ? -4.645 -17.594 -28.391 1 96 174 LYS B CA 1
ATOM 2907 C C . LYS B 1 174 ? -3.512 -16.562 -28.312 1 96 174 LYS B C 1
ATOM 2909 O O . LYS B 1 174 ? -2.832 -16.297 -29.312 1 96 174 LYS B O 1
ATOM 2914 N N . THR B 1 175 ? -3.303 -16.016 -27.125 1 94.06 175 THR B N 1
ATOM 2915 C CA . THR B 1 175 ? -2.287 -14.977 -26.969 1 94.06 175 THR B CA 1
ATOM 2916 C C . THR B 1 175 ? -0.89 -15.594 -26.953 1 94.06 175 THR B C 1
ATOM 2918 O O . THR B 1 175 ? 0.104 -14.898 -27.172 1 94.06 175 THR B O 1
ATOM 2921 N N . ILE B 1 176 ? -0.727 -16.844 -26.531 1 91.5 176 ILE B N 1
ATOM 2922 C CA . ILE B 1 176 ? 0.588 -17.453 -26.375 1 91.5 176 ILE B CA 1
ATOM 2923 C C . ILE B 1 176 ? 0.966 -18.203 -27.656 1 91.5 176 ILE B C 1
ATOM 2925 O O . ILE B 1 176 ? 2.092 -18.688 -27.781 1 91.5 176 ILE B O 1
ATOM 2929 N N . LYS B 1 177 ? 0.058 -18.562 -28.609 1 79.25 177 LYS B N 1
ATOM 2930 C CA . LYS B 1 177 ? 0.346 -19.234 -29.875 1 79.25 177 LYS B CA 1
ATOM 2931 C C . LYS B 1 177 ? 1.241 -18.375 -30.766 1 79.25 177 LYS B C 1
ATOM 2933 O O . LYS B 1 177 ? 1.117 -17.141 -30.781 1 79.25 177 LYS B O 1
ATOM 2938 N N . PRO B 1 178 ? 2.51 -19.062 -31.297 1 65.06 178 PRO B N 1
ATOM 2939 C CA . PRO B 1 178 ? 3.367 -18.375 -32.25 1 65.06 178 PRO B CA 1
ATOM 2940 C C . PRO B 1 178 ? 2.578 -17.734 -33.406 1 65.06 178 PRO B C 1
ATOM 2942 O O . PRO B 1 178 ? 1.481 -18.188 -33.719 1 65.06 178 PRO B O 1
#

Radius of gyration: 24.56 Å; Cα contacts (8 Å, |Δi|>4): 753; chains: 2; bounding box: 38×72×58 Å

Foldseek 3Di:
DKAKAFALPPPVDDPLAPSHNVGGDDPVNCVLQVKDKDFAPDVVVVVVVCVVVQFDDKDKDKWACVVVVNDVVSSVVVLVVQQFWWFAQAKKKKAWAAAKKWKWWADPVVRIIMIMIDHHRMMMIGGGQTIMGMHHHPVRITMIMITHNDPDDPDIGGDDPVSCPDPSNVVSVVSSDD/DKAKAFALPPPVDDPQAPSHNVGGDDPVNCVLQVKDKDFAPDVVVVVVVCVVVQFDDKDKDKWACVVVVNDVVSSVVVLVVQQFWWFAQAKKKKAWAAAKKWKWWADPVVRIIMIMIDHHRMMMIGGGQTIMGMHHHPVRITMIMITHNDPDDPDIGGDDPVSCPDPSNVVSVVSSDD

Secondary structure (DSSP, 8-state):
--EEEEE---TTS-TTS--EEEEE--HHHHHHTT-EEEE-SSHHHHHHHHHHTT--EEEEEEEETGGGTT-HHHHHHHHHHHHS-EE-SS-EEEEEEEE-EEEEEEETTTTEEEEEEE-TTEEEEE-TT--EEEEE-TT-EEEEEEEESSS-----EESSTTGGG-HHHHHHHHHH--/--EEEEE---TTS-TTS--EEEEE--HHHHHHTT-EEEE-SSHHHHHHHHHHTT--EEEEEEEETGGGTT-HHHHHHHHHHHHS-EE-SS-EEEEEEEE-EEEEEEETTTTEEEEEEE-TTEEEEE-TT--EEEEE-TT-EEEEEEEESSS-----EESSTTGGG-HHHHHHHHHH--

Solvent-accessible surface area (backbone atoms only — not comparable to full-atom values): 18545 Å² total; per-residue (Å²): 119,60,44,59,30,31,44,52,81,61,80,90,44,72,82,35,51,85,49,69,53,82,43,75,61,51,72,66,58,40,49,52,68,48,41,46,75,47,71,41,94,42,70,53,58,52,50,51,51,31,57,76,70,51,40,66,38,71,50,65,49,67,48,33,36,66,77,35,80,63,30,60,67,54,37,50,54,52,38,52,58,41,49,42,52,19,27,35,81,52,54,42,37,41,34,28,66,38,55,30,31,34,42,33,36,50,36,83,88,79,67,44,45,35,33,34,38,38,34,56,32,15,32,41,32,43,46,32,27,46,42,27,27,34,38,42,33,81,81,47,28,32,28,31,40,39,42,20,59,51,79,83,75,85,64,70,41,52,73,44,79,67,48,63,63,34,67,48,28,49,52,37,54,60,69,54,54,132,120,59,44,59,29,31,44,53,81,62,80,92,44,72,82,35,50,85,48,71,54,80,43,74,57,53,71,67,57,41,47,51,70,50,43,46,77,46,70,41,95,41,70,53,58,51,50,52,51,30,58,76,70,52,40,65,38,70,51,65,49,68,48,33,36,67,78,34,80,63,29,57,68,54,36,51,53,53,37,52,58,41,49,42,54,19,25,36,81,53,53,42,38,40,34,28,64,37,55,30,32,34,42,33,36,51,37,84,90,78,67,43,45,36,34,33,38,38,32,57,32,14,32,43,33,43,46,33,26,45,42,29,29,36,37,42,33,82,81,45,28,33,28,30,42,37,44,20,59,52,80,84,73,85,64,69,40,52,74,45,79,68,47,61,63,33,67,47,26,51,51,36,54,60,68,55,54,132

Sequence (356 aa):
MIEIYVHDDKDDIDFRQSHNSGVSVSPERITKLGIIAGHYRSICEVNNLASERNYKNRDCITLNVETFNNEEAQLLAKLNIFYEEHLHEDEEIRYCVEGSGYFDVKDPTNNEWIRCKLYPGDLLIIPAGIYHRFTLTTDNFIKAVRLFKEEPKWEAHNKSTVTDQLPIRKQYLKTIKPMIEIYVHDDKDDIDFRQSHNSGVSVSPERITKLGIIAGHYRSICEVNNLASERNYKNRDCITLNVETFNNEEAQLLAKLNIFYEEHLHEDEEIRYCVEGSGYFDVKDPTNNEWIRCKLYPGDLLIIPAGIYHRFTLTTDNFIKAVRLFKEEPKWEAHNKSTVTDQLPIRKQYLKTIKP

Organism: Naumovozyma dairenensis (strain ATCC 10597 / BCRC 20456 / CBS 421 / NBRC 0211 / NRRL Y-12639) (NCBI:txid1071378)

Nearest PDB structures (foldseek):
  5i93-assembly1_A  TM=8.989E-01  e=7.385E-18  Mus musculus
  4qgn-assembly1_A  TM=9.059E-01  e=1.461E-17  Homo sapiens
  2v09-assembly1_A  TM=7.334E-01  e=3.016E-04  Bacillus subtilis
  6l9i-assembly1_D  TM=6.562E-01  e=2.208E-03  Companilactobacillus farciminis
  2cau-assembly1_A  TM=4.920E-01  e=6.317E-04  Canavalia ensiformis

pLDDT: mean 94.7, std 5.09, range [65.06, 98.69]